Protein AF-A0A0G0MW28-F1 (afdb_monomer)

Organism: NCBI:txid1618432

Mean predicted aligned error: 8.31 Å

Structure (mmCIF, N/CA/C/O backbone):
data_AF-A0A0G0MW28-F1
#
_entry.id   AF-A0A0G0MW28-F1
#
loop_
_atom_site.group_PDB
_atom_site.id
_atom_site.type_symbol
_atom_site.label_atom_id
_atom_site.label_alt_id
_atom_site.label_comp_id
_atom_site.label_asym_id
_atom_site.label_entity_id
_atom_site.label_seq_id
_atom_site.pdbx_PDB_ins_code
_atom_site.Cartn_x
_atom_site.Cartn_y
_atom_site.Cartn_z
_atom_site.occupancy
_atom_site.B_iso_or_equiv
_atom_site.auth_seq_id
_atom_site.auth_comp_id
_atom_site.auth_asym_id
_atom_site.auth_atom_id
_atom_site.pdbx_PDB_model_num
ATOM 1 N N . MET A 1 1 ? -46.335 4.373 13.419 1.00 29.84 1 MET A N 1
ATOM 2 C CA . MET A 1 1 ? -46.208 3.100 14.155 1.00 29.84 1 MET A CA 1
ATOM 3 C C . MET A 1 1 ? -44.742 2.915 14.490 1.00 29.84 1 MET A C 1
ATOM 5 O O . MET A 1 1 ? -43.911 3.056 13.603 1.00 29.84 1 MET A O 1
ATOM 9 N N . SER A 1 2 ? -44.451 2.773 15.780 1.00 35.38 2 SER A N 1
ATOM 10 C CA . SER A 1 2 ? -43.117 2.619 16.358 1.00 35.38 2 SER A CA 1
ATOM 11 C C . SER A 1 2 ? -42.420 1.361 15.850 1.00 35.38 2 SER A C 1
ATOM 13 O O . SER A 1 2 ? -43.055 0.315 15.820 1.00 35.38 2 SER A O 1
ATOM 15 N N . ASN A 1 3 ? -41.122 1.456 15.569 1.00 28.58 3 ASN A N 1
ATOM 16 C CA . ASN A 1 3 ? -40.189 0.342 15.733 1.00 28.58 3 ASN A CA 1
ATOM 17 C C . ASN A 1 3 ? -38.937 0.878 16.431 1.00 28.58 3 ASN A C 1
ATOM 19 O O . ASN A 1 3 ? -37.952 1.278 15.817 1.00 28.58 3 ASN A O 1
ATOM 23 N N . THR A 1 4 ? -39.051 0.944 17.752 1.00 36.59 4 THR A N 1
ATOM 24 C CA . THR A 1 4 ? -37.986 1.121 18.737 1.00 36.59 4 THR A CA 1
ATOM 25 C C . THR A 1 4 ? -37.363 -0.245 19.037 1.00 36.59 4 THR A C 1
ATOM 27 O O . THR A 1 4 ? -37.382 -0.689 20.171 1.00 36.59 4 THR A O 1
ATOM 30 N N . GLU A 1 5 ? -36.857 -0.960 18.032 1.00 33.03 5 GLU A N 1
ATOM 31 C CA . GLU A 1 5 ? -36.221 -2.265 18.258 1.00 33.03 5 GLU A CA 1
ATOM 32 C C . GLU A 1 5 ? -35.193 -2.533 17.161 1.00 33.03 5 GLU A C 1
ATOM 34 O O . GLU A 1 5 ? -35.506 -2.827 16.010 1.00 33.03 5 GLU A O 1
ATOM 39 N N . GLY A 1 6 ? -33.936 -2.324 17.520 1.00 36.06 6 GLY A N 1
ATOM 40 C CA . GLY A 1 6 ? -32.800 -2.417 16.626 1.00 36.06 6 GLY A CA 1
ATOM 41 C C . GLY A 1 6 ? -31.626 -1.784 17.332 1.00 36.06 6 GLY A C 1
ATOM 42 O O . GLY A 1 6 ? -31.296 -0.629 17.080 1.00 36.06 6 GLY A O 1
ATOM 43 N N . VAL A 1 7 ? -31.075 -2.523 18.293 1.00 45.41 7 VAL A N 1
ATOM 44 C CA . VAL A 1 7 ? -29.785 -2.246 18.921 1.00 45.41 7 VAL A CA 1
ATOM 45 C C . VAL A 1 7 ? -28.847 -1.656 17.865 1.00 45.41 7 VAL A C 1
ATOM 47 O O . VAL A 1 7 ? -28.493 -2.334 16.900 1.00 45.41 7 VAL A O 1
ATOM 50 N N . LEU A 1 8 ? -28.486 -0.376 18.008 1.00 56.62 8 LEU A N 1
ATOM 51 C CA . LEU A 1 8 ? -27.392 0.206 17.238 1.00 56.62 8 LEU A CA 1
ATOM 52 C C . LEU A 1 8 ? -26.160 -0.577 17.680 1.00 56.62 8 LEU A C 1
ATOM 54 O O . LEU A 1 8 ? -25.673 -0.375 18.786 1.00 56.62 8 LEU A O 1
ATOM 58 N N . GLY A 1 9 ? -25.743 -1.548 16.877 1.00 59.91 9 GLY A N 1
ATOM 59 C CA . GLY A 1 9 ? -24.537 -2.327 17.095 1.00 59.91 9 GLY A CA 1
ATOM 60 C C . GLY A 1 9 ? -23.434 -1.795 16.196 1.00 59.91 9 GLY A C 1
ATOM 61 O O . GLY A 1 9 ? -23.671 -1.570 15.014 1.00 59.91 9 GLY A O 1
ATOM 62 N N . ILE A 1 10 ? -22.229 -1.611 16.732 1.00 69.12 10 ILE A N 1
ATOM 63 C CA . ILE A 1 10 ? -21.027 -1.398 15.915 1.00 69.12 10 ILE A CA 1
ATOM 64 C C . ILE A 1 10 ? -20.225 -2.694 15.952 1.00 69.12 10 ILE A C 1
ATOM 66 O O . ILE A 1 10 ? -19.659 -3.027 16.990 1.00 69.12 10 ILE A O 1
ATOM 70 N N . LEU A 1 11 ? -20.232 -3.441 14.841 1.00 68.50 11 LEU A N 1
ATOM 71 C CA . LEU A 1 11 ? -19.510 -4.715 14.669 1.00 68.50 11 LEU A CA 1
ATOM 72 C C . LEU A 1 11 ? -19.593 -5.656 15.892 1.00 68.50 11 LEU A C 1
ATOM 74 O O . LEU A 1 11 ? -18.590 -6.204 16.340 1.00 68.50 11 LEU A O 1
ATOM 78 N N . GLY A 1 12 ? -20.799 -5.845 16.436 1.00 71.06 12 GLY A N 1
ATOM 79 C CA . GLY A 1 12 ? -21.045 -6.742 17.573 1.00 71.06 12 GLY A CA 1
ATOM 80 C C . GLY A 1 12 ? -20.933 -6.098 18.960 1.00 71.06 12 GLY A C 1
ATOM 81 O O . GLY A 1 12 ? -21.188 -6.774 19.952 1.00 71.06 12 GLY A O 1
ATOM 82 N N . VAL A 1 13 ? -20.614 -4.803 19.059 1.00 80.12 13 VAL A N 1
ATOM 83 C CA . VAL A 1 13 ? -20.737 -4.042 20.313 1.00 80.12 13 VAL A CA 1
ATOM 84 C C . VAL A 1 13 ? -22.119 -3.405 20.394 1.00 80.12 13 VAL A C 1
ATOM 86 O O . VAL A 1 13 ? -22.423 -2.487 19.630 1.00 80.12 13 VAL A O 1
ATOM 89 N N . ASP A 1 14 ? -22.934 -3.872 21.340 1.00 82.75 14 ASP A N 1
ATOM 90 C CA . ASP A 1 14 ? -24.208 -3.247 21.700 1.00 82.75 14 ASP A CA 1
ATOM 91 C C . ASP A 1 14 ? -23.953 -1.876 22.341 1.00 82.75 14 ASP A C 1
ATOM 93 O O . ASP A 1 14 ? -23.345 -1.761 23.412 1.00 82.75 14 ASP A O 1
ATOM 97 N N . ILE A 1 15 ? -24.395 -0.817 21.660 1.00 81.62 15 ILE A N 1
ATOM 98 C CA . ILE A 1 15 ? -24.214 0.555 22.128 1.00 81.62 15 ILE A CA 1
ATOM 99 C C . ILE A 1 15 ? -25.283 0.910 23.178 1.00 81.62 15 ILE A C 1
ATOM 101 O O . ILE A 1 15 ? -25.081 1.861 23.933 1.00 81.62 15 ILE A O 1
ATOM 105 N N . GLY A 1 16 ? -26.381 0.157 23.281 1.00 78.44 16 GLY A N 1
ATOM 106 C CA . GLY A 1 16 ? -27.469 0.348 24.239 1.00 78.44 16 GLY A CA 1
ATOM 107 C C . GLY A 1 16 ? -28.295 1.621 24.023 1.00 78.44 16 GLY A C 1
ATOM 108 O O . GLY A 1 16 ? -28.010 2.460 23.166 1.00 78.44 16 GLY A O 1
ATOM 109 N N . GLU A 1 17 ? -29.329 1.801 24.845 1.00 78.94 17 GLU A N 1
ATOM 110 C CA . GLU A 1 17 ? -30.246 2.942 24.749 1.00 78.94 17 GLU A CA 1
ATOM 111 C C . GLU A 1 17 ? -29.678 4.245 25.334 1.00 78.94 17 GLU A C 1
ATOM 113 O O . GLU A 1 17 ? -28.664 4.278 26.048 1.00 78.94 17 GLU A O 1
ATOM 118 N N . LYS A 1 18 ? -30.370 5.360 25.061 1.00 66.31 18 LYS A N 1
ATOM 119 C CA . LYS A 1 18 ? -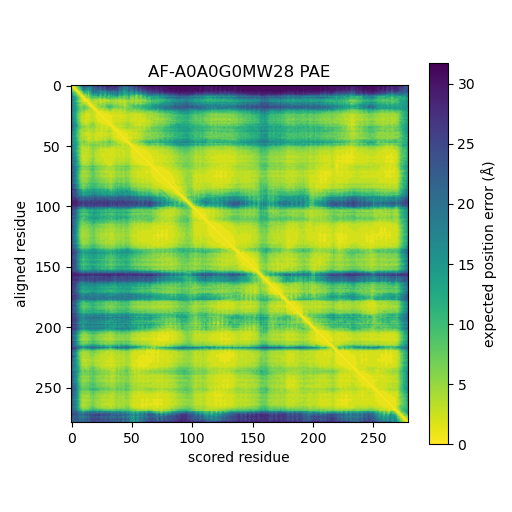30.123 6.657 25.705 1.00 66.31 18 LYS A CA 1
ATOM 120 C C . LYS A 1 18 ? -30.143 6.448 27.232 1.00 66.31 18 LYS A C 1
ATOM 122 O O . LYS A 1 18 ? -31.057 5.825 27.744 1.00 66.31 18 LYS A O 1
ATOM 127 N N . TYR A 1 19 ? -29.120 6.945 27.937 1.00 69.88 19 TYR A N 1
ATOM 128 C CA . TYR A 1 19 ? -28.884 6.793 29.394 1.00 69.88 19 TYR A CA 1
ATOM 129 C C . TYR A 1 19 ? -28.249 5.483 29.903 1.00 69.88 19 TYR A C 1
ATOM 131 O O . TYR A 1 19 ? -27.840 5.452 31.060 1.00 69.88 19 TYR A O 1
ATOM 139 N N . SER A 1 20 ? -28.051 4.452 29.072 1.00 79.81 20 SER A N 1
ATOM 140 C CA . SER A 1 20 ? -27.257 3.275 29.481 1.00 79.81 20 SER A CA 1
ATOM 141 C C . SER A 1 20 ? -25.781 3.637 29.761 1.00 79.81 20 SER A C 1
ATOM 143 O O . SER A 1 20 ? -25.284 4.656 29.264 1.00 79.81 20 SER A O 1
ATOM 145 N N . SER A 1 21 ? -25.057 2.833 30.554 1.00 81.62 21 SER A N 1
ATOM 146 C CA . SER A 1 21 ? -23.643 3.111 30.886 1.00 81.62 21 SER A CA 1
ATOM 147 C C . SER A 1 21 ? -22.807 3.290 29.615 1.00 81.62 21 SER A C 1
ATOM 149 O O . SER A 1 21 ? -22.918 2.523 28.655 1.00 81.62 21 SER A O 1
ATOM 151 N N . ARG A 1 22 ? -21.995 4.351 29.584 1.00 87.06 22 ARG A N 1
ATOM 152 C CA . ARG A 1 22 ? -21.093 4.648 28.458 1.00 87.06 22 ARG A CA 1
ATOM 153 C C . ARG A 1 22 ? -19.756 3.950 28.653 1.00 87.06 22 ARG A C 1
ATOM 155 O O . ARG A 1 22 ? -19.134 3.542 27.680 1.00 87.06 22 ARG A O 1
ATOM 162 N N . GLU A 1 23 ? -19.355 3.787 29.907 1.00 86.88 23 GLU A N 1
ATOM 163 C CA . GLU A 1 23 ? -18.110 3.165 30.346 1.00 86.88 23 GLU A CA 1
ATOM 164 C C . GLU A 1 23 ? -18.011 1.735 29.817 1.00 86.88 23 GLU A C 1
ATOM 166 O O . GLU A 1 23 ? -16.975 1.357 29.281 1.00 86.88 23 GLU A O 1
ATOM 171 N N . ARG A 1 24 ? -19.114 0.973 29.862 1.00 87.06 24 ARG A N 1
ATOM 172 C CA . ARG A 1 24 ? -19.167 -0.388 29.309 1.00 87.06 24 ARG A CA 1
ATOM 173 C C . ARG A 1 24 ? -18.888 -0.425 27.804 1.00 87.06 24 ARG A C 1
ATOM 175 O O . ARG A 1 24 ? -18.143 -1.284 27.349 1.00 87.06 24 ARG A O 1
ATOM 182 N N . VAL A 1 25 ? -19.467 0.501 27.039 1.00 86.94 25 VAL A N 1
ATOM 183 C CA . VAL A 1 25 ? -19.278 0.572 25.579 1.00 86.94 25 VAL A CA 1
ATOM 184 C C . VAL A 1 25 ? -17.847 0.984 25.241 1.00 86.94 25 VAL A C 1
ATOM 186 O O . VAL A 1 25 ? -17.220 0.381 24.374 1.00 86.94 25 VAL A O 1
ATOM 189 N N . VAL A 1 26 ? -17.312 1.983 25.951 1.00 89.38 26 VAL A N 1
ATOM 190 C CA . VAL A 1 26 ? -15.918 2.422 25.790 1.00 89.38 26 VAL A CA 1
ATOM 191 C C . VAL A 1 26 ? -14.960 1.274 26.108 1.00 89.38 26 VAL A C 1
ATOM 193 O O . VAL A 1 26 ? -14.063 1.010 25.316 1.00 89.38 26 VAL A O 1
ATOM 196 N N . ALA A 1 27 ? -15.179 0.550 27.208 1.00 88.81 27 ALA A N 1
ATOM 197 C CA . ALA A 1 27 ? -14.361 -0.599 27.584 1.00 88.81 27 ALA A CA 1
ATOM 198 C C . ALA A 1 27 ? -14.441 -1.738 26.554 1.00 88.81 27 ALA A C 1
ATOM 200 O O . ALA A 1 27 ? -13.414 -2.318 26.213 1.00 88.81 27 ALA A O 1
ATOM 201 N N . ALA A 1 28 ? -15.631 -2.030 26.016 1.00 8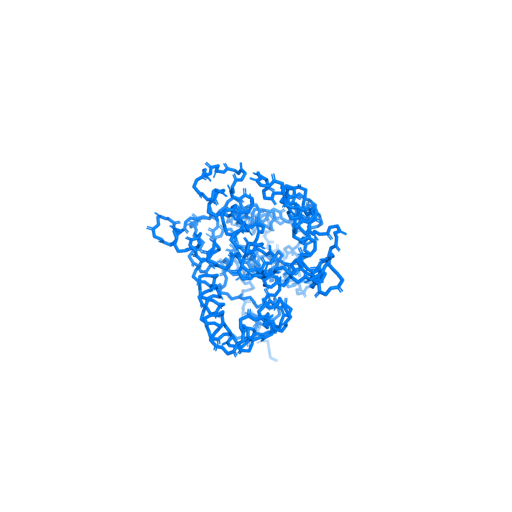7.88 28 ALA A N 1
ATOM 202 C CA . ALA A 1 28 ? -15.811 -3.065 24.999 1.00 87.88 28 ALA A CA 1
ATOM 203 C C . ALA A 1 28 ? -15.079 -2.734 23.687 1.00 87.88 28 ALA A C 1
ATOM 205 O O . ALA A 1 28 ? -14.419 -3.599 23.119 1.00 87.88 28 ALA A O 1
ATOM 206 N N . LEU A 1 29 ? -15.153 -1.483 23.221 1.00 88.38 29 LEU A N 1
ATOM 207 C CA . LEU A 1 29 ? -14.429 -1.046 22.022 1.00 88.38 29 LEU A CA 1
ATOM 208 C C . LEU A 1 29 ? -12.916 -0.992 22.258 1.00 88.38 29 LEU A C 1
ATOM 210 O O . LEU A 1 29 ? -12.149 -1.412 21.393 1.00 88.38 29 LEU A O 1
ATOM 214 N N . GLN A 1 30 ? -12.488 -0.555 23.446 1.00 90.62 30 GLN A N 1
ATOM 215 C CA . GLN A 1 30 ? -11.079 -0.550 23.836 1.00 90.62 30 GLN A CA 1
ATOM 216 C C . GLN A 1 30 ? -10.504 -1.972 23.876 1.00 90.62 30 GLN A C 1
ATOM 218 O O . GLN A 1 30 ? -9.370 -2.175 23.452 1.00 90.62 30 GLN A O 1
ATOM 223 N N . ALA A 1 31 ? -11.285 -2.957 24.332 1.00 89.12 31 ALA A N 1
ATOM 224 C CA . ALA A 1 31 ? -10.899 -4.368 24.315 1.00 89.12 31 ALA A CA 1
ATOM 225 C C . ALA A 1 31 ? -10.735 -4.929 22.890 1.00 89.12 31 ALA A C 1
ATOM 227 O O . ALA A 1 31 ? -9.985 -5.877 22.702 1.00 89.12 31 ALA A O 1
ATOM 228 N N . GLN A 1 32 ? -11.381 -4.319 21.890 1.00 87.31 32 GLN A N 1
ATOM 229 C CA . GLN A 1 32 ? -11.178 -4.610 20.462 1.00 87.31 32 GLN A CA 1
ATOM 230 C C . GLN A 1 32 ? -10.119 -3.693 19.812 1.00 87.31 32 GLN A C 1
ATOM 232 O O . GLN A 1 32 ? -10.046 -3.586 18.589 1.00 87.31 32 GLN A O 1
ATOM 237 N N . GLY A 1 33 ? -9.326 -2.976 20.615 1.00 85.81 33 GLY A N 1
ATOM 238 C CA . GLY A 1 33 ? -8.220 -2.135 20.151 1.00 85.81 33 GLY A CA 1
ATOM 239 C C . GLY A 1 33 ? -8.588 -0.697 19.771 1.00 85.81 33 GLY A C 1
ATOM 240 O O . GLY A 1 33 ? -7.704 0.063 19.384 1.00 85.81 33 GLY A O 1
ATOM 241 N N . VAL A 1 34 ? -9.854 -0.272 19.895 1.00 88.25 34 VAL A N 1
ATOM 242 C CA . VAL A 1 34 ? -10.298 1.071 19.475 1.00 88.25 34 VAL A CA 1
ATOM 243 C C . VAL A 1 34 ? -10.758 1.923 20.656 1.00 88.25 34 VAL A C 1
ATOM 245 O O . VAL A 1 34 ? -11.811 1.697 21.248 1.00 88.25 34 VAL A O 1
ATOM 248 N N . GLY A 1 35 ? -10.012 2.996 20.929 1.00 86.06 35 GLY A N 1
ATOM 249 C CA . GLY A 1 35 ? -10.393 4.009 21.912 1.00 86.06 35 GLY A CA 1
ATOM 250 C C . GLY A 1 35 ? -11.350 5.059 21.344 1.00 86.06 35 GLY A C 1
ATOM 251 O O . GLY A 1 35 ? -11.106 5.644 20.283 1.00 86.06 35 GLY A O 1
ATOM 252 N N . ILE A 1 36 ? -12.434 5.348 22.070 1.00 86.56 36 ILE A N 1
ATOM 253 C CA . ILE A 1 36 ? -13.361 6.439 21.743 1.00 86.56 36 ILE A CA 1
ATOM 254 C C . ILE A 1 36 ? -13.688 7.296 22.963 1.00 86.56 36 ILE A C 1
ATOM 256 O O . ILE A 1 36 ? -13.744 6.823 24.096 1.00 86.56 36 ILE A O 1
ATOM 260 N N . HIS A 1 37 ? -13.968 8.576 22.721 1.00 85.69 37 HIS A N 1
ATOM 261 C CA . HIS A 1 37 ? -14.406 9.478 23.778 1.00 85.69 37 HIS A CA 1
ATOM 262 C C . HIS A 1 37 ? -15.850 9.149 24.221 1.00 85.69 37 HIS A C 1
ATOM 264 O O . HIS A 1 37 ? -16.707 8.925 23.357 1.00 85.69 37 HIS A O 1
ATOM 270 N N . PRO A 1 38 ? -16.191 9.203 25.525 1.00 83.88 38 PRO A N 1
ATOM 271 C CA . PRO A 1 38 ? -17.541 8.887 26.011 1.00 83.88 38 PRO A CA 1
ATOM 272 C C . PRO A 1 38 ? -18.668 9.718 25.372 1.00 83.88 38 PRO A C 1
ATOM 274 O O . PRO A 1 38 ? -19.794 9.247 25.216 1.00 83.88 38 PRO A O 1
ATOM 277 N N . THR A 1 39 ? -18.389 10.960 24.960 1.00 86.75 39 THR A N 1
ATOM 278 C CA . THR A 1 39 ? -19.378 11.805 24.257 1.00 86.75 39 THR A CA 1
ATOM 279 C C . THR A 1 39 ? -19.721 11.287 22.859 1.00 86.75 39 THR A C 1
ATOM 281 O O . THR A 1 39 ? -20.824 11.550 22.379 1.00 86.75 39 THR A O 1
ATOM 284 N N . THR A 1 40 ? -18.834 10.519 22.221 1.00 86.00 40 THR A N 1
ATOM 285 C CA . THR A 1 40 ? -19.099 9.860 20.935 1.00 86.00 40 THR A CA 1
ATOM 286 C C . THR A 1 40 ? -20.191 8.806 21.084 1.00 86.00 40 THR A C 1
ATOM 288 O O . THR A 1 40 ? -21.101 8.774 20.262 1.00 86.00 40 THR A O 1
ATOM 291 N N . VAL A 1 41 ? -20.183 8.031 22.178 1.00 85.75 41 VAL A N 1
ATOM 292 C CA . VAL A 1 41 ? -21.243 7.054 22.500 1.00 85.75 41 VAL A CA 1
ATOM 293 C C . VAL A 1 41 ? -22.605 7.741 22.591 1.00 85.75 41 VAL A C 1
ATOM 295 O O . VAL A 1 41 ? -23.575 7.293 21.984 1.00 85.75 41 VAL A O 1
ATOM 298 N N . SER A 1 42 ? -22.678 8.885 23.278 1.00 84.69 42 SER A N 1
ATOM 299 C CA . SER A 1 42 ? -23.915 9.673 23.356 1.00 84.69 42 SER A CA 1
ATOM 300 C C . SER A 1 42 ? -24.411 10.113 21.980 1.00 84.69 42 SER A C 1
ATOM 302 O O . SER A 1 42 ? -25.600 10.001 21.704 1.00 84.69 42 SER A O 1
ATOM 304 N N . ARG A 1 43 ? -23.509 10.597 21.114 1.00 84.00 43 ARG A N 1
ATOM 305 C CA . ARG A 1 43 ? -23.864 11.057 19.763 1.00 84.00 43 ARG A CA 1
ATOM 306 C C . ARG A 1 43 ? -24.323 9.915 18.860 1.00 84.00 43 ARG A C 1
ATOM 308 O O . ARG A 1 43 ? -25.218 10.139 18.053 1.00 84.00 43 ARG A O 1
ATOM 315 N N . LEU A 1 44 ? -23.746 8.720 18.997 1.00 83.38 44 LEU A N 1
ATOM 316 C CA . LEU A 1 44 ? -24.180 7.530 18.256 1.00 83.38 44 LEU A CA 1
ATOM 317 C C . LEU A 1 44 ? -25.620 7.161 18.616 1.00 83.38 44 LEU A C 1
ATOM 319 O O . LEU A 1 44 ? -26.461 7.030 17.735 1.00 83.38 44 LEU A O 1
ATOM 323 N N . ARG A 1 45 ? -25.930 7.094 19.917 1.00 84.50 45 ARG A N 1
ATOM 324 C CA . ARG A 1 45 ? -27.272 6.745 20.414 1.00 84.50 45 ARG A CA 1
ATOM 325 C C . ARG A 1 45 ? -28.357 7.724 19.980 1.00 84.50 45 ARG A C 1
ATOM 327 O O . ARG A 1 45 ? -29.503 7.332 19.807 1.00 84.50 45 ARG A O 1
ATOM 334 N N . THR A 1 46 ? -28.021 9.005 19.831 1.00 82.19 46 THR A N 1
ATOM 335 C CA . THR A 1 46 ? -28.976 10.030 19.385 1.00 82.19 46 THR A CA 1
ATOM 336 C C . THR A 1 46 ? -29.002 10.208 17.866 1.00 82.19 46 THR A C 1
ATOM 338 O O . THR A 1 46 ? -29.634 11.149 17.396 1.00 82.19 46 THR A O 1
ATOM 341 N N . GLY A 1 47 ? -28.264 9.395 17.099 1.00 76.00 47 GLY A N 1
ATOM 342 C CA . GLY A 1 47 ? -28.124 9.555 15.647 1.00 76.00 47 GLY A CA 1
ATOM 343 C C . GLY A 1 47 ? -27.383 10.829 15.216 1.00 76.00 47 GLY A C 1
ATOM 344 O O . GLY A 1 47 ? -27.396 11.186 14.044 1.00 76.00 47 GLY A O 1
ATOM 345 N N . GLY A 1 48 ? -26.726 11.528 16.147 1.00 77.50 48 GLY A N 1
ATOM 346 C CA . GLY A 1 48 ? -25.970 12.754 15.871 1.00 77.50 48 GLY A CA 1
ATOM 347 C C . GLY A 1 48 ? -24.619 12.503 15.194 1.00 77.50 48 GLY A C 1
ATOM 348 O O . GLY A 1 48 ? -23.998 13.440 14.699 1.00 77.50 48 GLY A O 1
ATOM 349 N N . THR A 1 49 ? -24.145 11.254 15.175 1.00 76.94 49 THR A N 1
ATOM 350 C CA . THR A 1 49 ? -23.004 10.810 14.363 1.00 76.94 49 THR A CA 1
ATOM 351 C C . THR A 1 49 ? -23.214 9.375 13.892 1.00 76.94 49 THR A C 1
ATOM 353 O O . THR A 1 49 ? -23.877 8.593 14.567 1.00 76.94 49 THR A O 1
ATOM 356 N N . ASN A 1 50 ? -22.609 9.021 12.758 1.00 78.44 50 ASN A N 1
ATOM 357 C CA . ASN A 1 50 ? -22.571 7.648 12.255 1.00 78.44 50 ASN A CA 1
ATOM 358 C C . ASN A 1 50 ? -21.353 6.881 12.834 1.00 78.44 50 ASN A C 1
ATOM 360 O O . ASN A 1 50 ? -20.293 7.478 13.042 1.00 78.44 50 ASN A O 1
ATOM 364 N N . GLY A 1 51 ? -21.503 5.574 13.080 1.00 79.62 51 GLY A N 1
ATOM 365 C CA . GLY A 1 51 ? -20.487 4.647 13.595 1.00 79.62 51 GLY A CA 1
ATOM 366 C C . GLY A 1 51 ? -19.436 4.186 12.582 1.00 79.62 51 GLY A C 1
ATOM 367 O O . GLY A 1 51 ? -18.432 3.615 12.989 1.00 79.62 51 GLY A O 1
ATOM 368 N N . VAL A 1 52 ? -19.585 4.511 11.296 1.00 82.25 52 VAL A N 1
ATOM 369 C CA . VAL A 1 52 ? -18.689 4.079 10.198 1.00 82.25 52 VAL A CA 1
ATOM 370 C C . VAL A 1 52 ? -17.200 4.283 10.474 1.00 82.25 52 VAL A C 1
ATOM 372 O O . VAL A 1 52 ? -16.375 3.467 10.080 1.00 82.25 52 VAL A O 1
ATOM 375 N N . ILE A 1 53 ? -16.814 5.393 11.113 1.00 82.88 53 ILE A N 1
ATOM 376 C CA . ILE A 1 53 ? -15.398 5.633 11.435 1.00 82.88 53 ILE A CA 1
ATOM 377 C C . ILE A 1 53 ? -14.883 4.614 12.452 1.00 82.88 53 ILE A C 1
ATOM 379 O O . ILE A 1 53 ? -13.740 4.185 12.351 1.00 82.88 53 ILE A O 1
ATOM 383 N N . ILE A 1 54 ? -15.718 4.238 13.413 1.00 86.12 54 ILE A N 1
ATOM 384 C CA . ILE A 1 54 ? -15.381 3.266 14.451 1.00 86.12 54 ILE A CA 1
ATOM 385 C C . ILE A 1 54 ? -15.346 1.866 13.837 1.00 86.12 54 ILE A C 1
ATOM 387 O O . ILE A 1 54 ? -14.401 1.134 14.093 1.00 86.12 54 ILE A O 1
ATOM 391 N N . GLU A 1 55 ? -16.297 1.530 12.962 1.00 87.00 55 GLU A N 1
ATOM 392 C CA . GLU A 1 55 ? -16.299 0.263 12.215 1.00 87.00 55 GLU A CA 1
ATOM 393 C C . GLU A 1 55 ? -15.031 0.089 11.372 1.00 87.00 55 GLU A C 1
ATOM 395 O O . GLU A 1 55 ? -14.376 -0.946 11.429 1.00 87.00 55 GLU A O 1
ATOM 400 N N . ASP A 1 56 ? -14.645 1.128 10.630 1.00 87.06 56 ASP A N 1
ATOM 401 C CA . ASP A 1 56 ? -13.435 1.132 9.801 1.00 87.06 56 ASP A CA 1
ATOM 402 C C . ASP A 1 56 ? -12.169 0.932 10.655 1.00 87.06 56 ASP A C 1
ATOM 404 O O . ASP A 1 56 ? -11.274 0.183 10.268 1.00 87.06 56 ASP A O 1
ATOM 408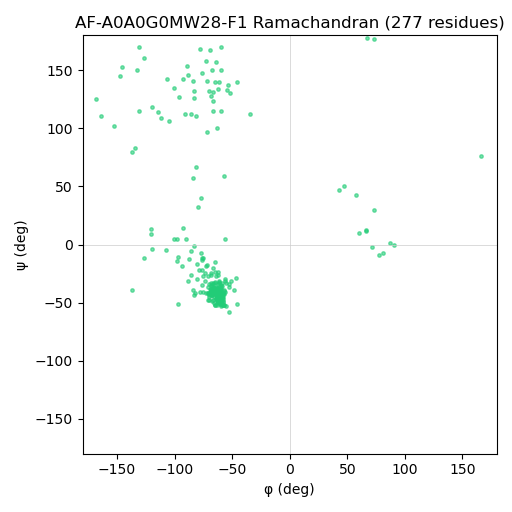 N N . ARG A 1 57 ? -12.112 1.539 11.850 1.00 90.44 57 ARG A N 1
ATOM 409 C CA . ARG A 1 57 ? -11.018 1.324 12.811 1.00 90.44 57 ARG A CA 1
ATOM 410 C C . ARG A 1 57 ? -11.004 -0.090 13.376 1.00 90.44 57 ARG A C 1
ATOM 412 O O . ARG A 1 57 ? -9.939 -0.685 13.445 1.00 90.44 57 ARG A O 1
ATOM 419 N N . LEU A 1 58 ? -12.157 -0.637 13.740 1.00 90.88 58 LEU A N 1
ATOM 420 C CA . LEU A 1 58 ? -12.260 -2.007 14.243 1.00 90.88 58 LEU A CA 1
ATOM 421 C C . LEU A 1 58 ? -11.853 -3.029 13.178 1.00 90.88 58 LEU A C 1
ATOM 423 O O . LEU A 1 58 ? -11.138 -3.975 13.483 1.00 90.88 58 LEU A O 1
ATOM 427 N N . ASN A 1 59 ? -12.237 -2.822 11.917 1.00 91.25 59 ASN A N 1
ATOM 428 C CA . ASN A 1 59 ? -11.776 -3.679 10.826 1.00 91.25 59 ASN A CA 1
ATOM 429 C C . ASN A 1 59 ? -10.252 -3.581 10.627 1.00 91.25 59 ASN A C 1
ATOM 431 O O . ASN A 1 59 ? -9.612 -4.594 10.373 1.00 91.25 59 ASN A O 1
ATOM 435 N N . CYS A 1 60 ? -9.652 -2.395 10.792 1.00 93.75 60 CYS A N 1
ATOM 436 C CA . CYS A 1 60 ? -8.190 -2.259 10.790 1.00 93.75 60 CYS A CA 1
ATOM 437 C C . CYS A 1 60 ? -7.537 -2.991 11.974 1.00 93.75 60 CYS A C 1
ATOM 439 O O . CYS A 1 60 ? -6.511 -3.637 11.788 1.00 93.75 60 CYS A O 1
ATOM 441 N N . ALA A 1 61 ? -8.131 -2.913 13.171 1.00 94.06 61 ALA A N 1
ATOM 442 C CA . ALA A 1 61 ? -7.642 -3.613 14.358 1.00 94.06 61 ALA A CA 1
ATOM 443 C C . ALA A 1 61 ? -7.668 -5.139 14.175 1.00 94.06 61 ALA A C 1
ATOM 445 O O . ALA A 1 61 ? -6.699 -5.804 14.520 1.00 94.06 61 ALA A O 1
ATOM 446 N N . LYS A 1 62 ? -8.716 -5.681 13.540 1.00 93.19 62 LYS A N 1
ATOM 447 C CA . LYS A 1 62 ? -8.787 -7.106 13.176 1.00 93.19 62 LYS A CA 1
ATOM 448 C C . LYS A 1 62 ? -7.667 -7.524 12.228 1.00 93.19 62 LYS A C 1
ATOM 450 O O . LYS A 1 62 ? -7.021 -8.531 12.464 1.00 93.19 62 LYS A O 1
ATOM 455 N N . VAL A 1 63 ? -7.389 -6.730 11.191 1.00 94.88 63 VAL A N 1
ATOM 456 C CA . VAL A 1 63 ? -6.281 -7.025 10.263 1.00 94.88 63 VAL A CA 1
ATOM 457 C C . VAL A 1 63 ? -4.924 -6.996 10.979 1.00 94.88 63 VAL A C 1
ATOM 459 O O . VAL A 1 63 ? -4.065 -7.818 10.671 1.00 94.88 63 VAL A O 1
ATOM 462 N N . LEU A 1 64 ? -4.728 -6.083 11.940 1.00 96.19 64 LEU A N 1
ATOM 463 C CA . LEU A 1 64 ? -3.525 -6.053 12.784 1.00 96.19 64 LEU A CA 1
ATOM 464 C C . LEU A 1 64 ? -3.396 -7.301 13.664 1.00 96.19 64 LEU A C 1
ATOM 466 O O . LEU A 1 64 ? -2.289 -7.809 13.819 1.00 96.19 64 LEU A O 1
ATOM 470 N N . GLU A 1 65 ? -4.506 -7.776 14.231 1.00 94.88 65 GLU A N 1
ATOM 471 C CA . GLU A 1 65 ? -4.557 -8.990 15.053 1.00 94.88 65 GLU A CA 1
ATOM 472 C C . GLU A 1 65 ? -4.280 -10.253 14.226 1.00 94.88 65 GLU A C 1
ATOM 474 O O . GLU A 1 65 ? -3.510 -11.112 14.648 1.00 94.88 65 GLU A O 1
ATOM 479 N N . GLU A 1 66 ? -4.864 -10.345 13.031 1.00 94.50 66 GLU A N 1
ATOM 480 C CA . GLU A 1 66 ? -4.666 -11.460 12.096 1.00 94.50 66 GLU A CA 1
ATOM 481 C C . GLU A 1 66 ? -3.286 -11.445 11.422 1.00 94.50 66 GLU A C 1
ATOM 483 O O . GLU A 1 66 ? -2.870 -12.458 10.861 1.00 94.50 66 GLU A O 1
ATOM 488 N N . ASP A 1 67 ? -2.599 -10.299 11.443 1.00 94.69 67 ASP A N 1
ATOM 489 C CA . ASP A 1 67 ? -1.331 -10.050 10.755 1.00 94.69 67 ASP A CA 1
ATOM 490 C C . ASP A 1 67 ? -1.343 -10.523 9.292 1.00 94.69 67 ASP A C 1
ATOM 492 O O . ASP A 1 67 ? -0.463 -11.262 8.843 1.00 94.69 67 ASP A O 1
ATOM 496 N N . SER A 1 68 ? -2.377 -10.122 8.543 1.00 93.56 68 SER A N 1
ATOM 497 C CA . SER A 1 68 ? -2.576 -10.564 7.161 1.00 93.56 68 SER A CA 1
ATOM 498 C C . SER A 1 68 ? -2.584 -9.418 6.151 1.00 93.56 68 SER A C 1
ATOM 500 O O . SER A 1 68 ? -3.481 -8.577 6.122 1.00 93.56 68 SER A O 1
ATOM 502 N N . ALA A 1 69 ? -1.623 -9.448 5.228 1.00 95.31 69 ALA A N 1
ATOM 503 C CA . ALA A 1 69 ? -1.565 -8.611 4.031 1.00 95.31 69 ALA A CA 1
ATOM 504 C C . ALA A 1 69 ? -2.082 -9.321 2.767 1.00 95.31 69 ALA A C 1
ATOM 506 O O . ALA A 1 69 ? -2.008 -8.747 1.674 1.00 95.31 69 ALA A O 1
ATOM 507 N N . ARG A 1 70 ? -2.618 -10.549 2.881 1.00 94.19 70 ARG A N 1
ATOM 508 C CA . ARG A 1 70 ? -3.035 -11.411 1.754 1.00 94.19 70 ARG A CA 1
ATOM 509 C C . ARG A 1 70 ? -3.836 -10.657 0.696 1.00 94.19 70 ARG A C 1
ATOM 511 O O . ARG A 1 70 ? -3.521 -10.719 -0.492 1.00 94.19 70 ARG A O 1
ATOM 518 N N . ALA A 1 71 ? -4.876 -9.933 1.104 1.00 92.75 71 ALA A N 1
ATOM 519 C CA . ALA A 1 71 ? -5.768 -9.247 0.172 1.00 92.75 71 ALA A CA 1
ATOM 520 C C . ALA A 1 71 ? -5.051 -8.128 -0.610 1.00 92.75 71 ALA A C 1
ATOM 522 O O . ALA A 1 71 ? -5.213 -8.014 -1.829 1.00 92.75 71 ALA A O 1
ATOM 523 N N . LYS A 1 72 ? -4.206 -7.346 0.074 1.00 95.88 72 LYS A N 1
ATOM 524 C CA . LYS A 1 72 ? -3.382 -6.294 -0.534 1.00 95.88 72 LYS A CA 1
ATOM 525 C C . LYS A 1 72 ? -2.344 -6.887 -1.487 1.00 95.88 72 LYS A C 1
ATOM 527 O O . LYS A 1 72 ? -2.268 -6.448 -2.634 1.00 95.88 72 LYS A O 1
ATOM 532 N N . ASN A 1 73 ? -1.584 -7.886 -1.036 1.00 96.00 73 ASN A N 1
ATOM 533 C CA . ASN A 1 73 ? -0.513 -8.501 -1.821 1.00 96.00 73 ASN A CA 1
ATOM 534 C C . ASN A 1 73 ? -1.063 -9.137 -3.100 1.00 96.00 73 ASN A C 1
ATOM 536 O O . ASN A 1 73 ? -0.540 -8.873 -4.178 1.00 96.00 73 ASN A O 1
ATOM 540 N N . ASN A 1 74 ? -2.177 -9.873 -3.016 1.00 94.19 74 ASN A N 1
ATOM 541 C CA . ASN A 1 74 ? -2.831 -10.444 -4.196 1.00 94.19 74 ASN A CA 1
ATOM 542 C C . ASN A 1 74 ? -3.298 -9.365 -5.177 1.00 94.19 74 ASN A C 1
ATOM 544 O O . ASN A 1 74 ? -3.092 -9.487 -6.384 1.00 94.19 74 ASN A O 1
ATOM 548 N N . PHE A 1 75 ? -3.893 -8.277 -4.681 1.00 93.25 75 PHE A N 1
ATOM 549 C CA . PHE A 1 75 ? -4.314 -7.183 -5.552 1.00 93.25 75 PHE A CA 1
ATOM 550 C C . PHE A 1 75 ? -3.125 -6.516 -6.258 1.00 93.25 75 PHE A C 1
ATOM 552 O O . PHE A 1 75 ? -3.186 -6.264 -7.463 1.00 93.25 75 PHE A O 1
ATOM 559 N N . PHE A 1 76 ? -2.042 -6.229 -5.533 1.00 94.31 76 PHE A N 1
ATOM 560 C CA . PHE A 1 76 ? -0.843 -5.627 -6.113 1.00 94.31 76 PHE A CA 1
ATOM 561 C C . PHE A 1 76 ? -0.098 -6.576 -7.058 1.00 94.31 76 PHE A C 1
ATOM 563 O O . PHE A 1 76 ? 0.375 -6.129 -8.107 1.00 94.31 76 PHE A O 1
ATOM 570 N N . LEU A 1 77 ? -0.082 -7.879 -6.776 1.00 93.56 77 LEU A N 1
ATOM 571 C CA . LEU A 1 77 ? 0.449 -8.884 -7.693 1.00 93.56 77 LEU A CA 1
ATOM 572 C C . LEU A 1 77 ? -0.348 -8.915 -9.006 1.00 93.56 77 LEU A C 1
ATOM 574 O O . LEU A 1 77 ? 0.228 -8.826 -10.087 1.00 93.56 77 LEU A O 1
ATOM 578 N N . VAL A 1 78 ? -1.682 -8.940 -8.937 1.00 91.69 78 VAL A N 1
ATOM 579 C CA . VAL A 1 78 ? -2.535 -8.873 -10.135 1.00 91.69 78 VAL A CA 1
ATOM 580 C C . VAL A 1 78 ? -2.273 -7.585 -10.917 1.00 91.69 78 VAL A C 1
ATOM 582 O O . VAL A 1 78 ? -2.092 -7.613 -12.135 1.00 91.69 78 VAL A O 1
ATOM 585 N N . LEU A 1 79 ? -2.214 -6.446 -10.228 1.00 90.56 79 LEU A N 1
ATOM 586 C CA . LEU A 1 79 ? -1.994 -5.145 -10.853 1.00 90.56 79 LEU A CA 1
ATOM 587 C C . LEU A 1 79 ? -0.636 -5.080 -11.579 1.00 90.56 79 LEU A C 1
ATOM 589 O O . LEU A 1 79 ? -0.568 -4.576 -12.703 1.00 90.56 79 LEU A O 1
ATOM 593 N N . THR A 1 80 ? 0.428 -5.615 -10.977 1.00 91.44 80 THR A N 1
ATOM 594 C CA . THR A 1 80 ? 1.765 -5.674 -11.593 1.00 91.44 80 THR A CA 1
ATOM 595 C C . THR A 1 80 ? 1.834 -6.681 -12.745 1.00 91.44 80 THR A C 1
ATOM 597 O O . THR A 1 80 ? 2.438 -6.368 -13.773 1.00 91.44 80 THR A O 1
ATOM 600 N N . ALA A 1 81 ? 1.149 -7.826 -12.649 1.00 90.00 81 ALA A N 1
ATOM 601 C CA . ALA A 1 81 ? 1.048 -8.814 -13.725 1.00 90.00 81 ALA A CA 1
ATOM 602 C C . ALA A 1 81 ? 0.340 -8.250 -14.971 1.00 90.00 81 ALA A C 1
ATOM 604 O O . ALA A 1 81 ? 0.821 -8.422 -16.095 1.00 90.00 81 ALA A O 1
ATOM 605 N N . PHE A 1 82 ? -0.756 -7.502 -14.784 1.00 87.31 82 PHE A N 1
ATOM 606 C CA . PHE A 1 82 ? -1.409 -6.769 -15.876 1.00 87.31 82 PHE A CA 1
ATOM 607 C C . PHE A 1 82 ? -0.474 -5.752 -16.515 1.00 87.31 82 PHE A C 1
ATOM 609 O O . PHE A 1 82 ? -0.418 -5.654 -17.741 1.00 87.31 82 PHE A O 1
ATOM 616 N N . GLY A 1 83 ? 0.296 -5.037 -15.692 1.00 83.44 83 GLY A N 1
ATOM 617 C CA . GLY A 1 83 ? 1.378 -4.210 -16.194 1.00 83.44 83 GLY A CA 1
ATOM 618 C C . GLY A 1 83 ? 2.310 -5.022 -17.098 1.00 83.44 83 GLY A C 1
ATOM 619 O O . GLY A 1 83 ? 2.501 -4.688 -18.265 1.00 83.44 83 GLY A O 1
ATOM 620 N N . LEU A 1 84 ? 2.898 -6.110 -16.592 1.00 85.06 84 LEU A N 1
ATOM 621 C CA . LEU A 1 84 ? 3.911 -6.885 -17.323 1.00 85.06 84 LEU A CA 1
ATOM 622 C C . LEU A 1 84 ? 3.394 -7.387 -18.673 1.00 85.06 84 LEU A C 1
ATOM 624 O O . LEU A 1 84 ? 4.102 -7.278 -19.676 1.00 85.06 84 LEU A O 1
ATOM 628 N N . ALA A 1 85 ? 2.141 -7.838 -18.729 1.00 83.56 85 ALA A N 1
ATOM 629 C CA . ALA A 1 85 ? 1.495 -8.232 -19.975 1.00 83.56 85 ALA A CA 1
ATOM 630 C C . ALA A 1 85 ? 1.383 -7.067 -20.977 1.00 83.56 85 ALA A C 1
ATOM 632 O O . ALA A 1 85 ? 1.718 -7.225 -22.155 1.00 83.56 85 ALA A O 1
ATOM 633 N N . GLU A 1 86 ? 0.956 -5.888 -20.520 1.00 78.81 86 GLU A N 1
ATOM 634 C CA . GLU A 1 86 ? 0.867 -4.691 -21.362 1.00 78.81 86 GLU A CA 1
ATOM 635 C C . GLU A 1 86 ? 2.250 -4.200 -21.819 1.00 78.81 86 GLU A C 1
ATOM 637 O O . GLU A 1 86 ? 2.400 -3.778 -22.969 1.00 78.81 86 GLU A O 1
ATOM 642 N N . ARG A 1 87 ? 3.292 -4.346 -20.987 1.00 74.88 87 ARG A N 1
ATOM 643 C CA . ARG A 1 87 ? 4.685 -4.094 -21.390 1.00 74.88 87 ARG A CA 1
ATOM 644 C C . ARG A 1 87 ? 5.122 -4.993 -22.535 1.00 74.88 87 ARG A C 1
ATOM 646 O O . ARG A 1 87 ? 5.605 -4.482 -23.545 1.00 74.88 87 ARG A O 1
ATOM 653 N N . THR A 1 88 ? 4.926 -6.303 -22.414 1.00 74.00 88 THR A N 1
ATOM 654 C CA . THR A 1 88 ? 5.306 -7.258 -23.465 1.00 74.00 88 THR A CA 1
ATOM 655 C C . THR A 1 88 ? 4.591 -6.949 -24.782 1.00 74.00 88 THR A C 1
ATOM 657 O O . THR A 1 88 ? 5.228 -6.896 -25.834 1.00 74.00 88 THR A O 1
ATOM 660 N N . ARG A 1 89 ? 3.284 -6.658 -24.733 1.00 72.12 89 ARG A N 1
ATOM 661 C CA . ARG A 1 89 ? 2.501 -6.261 -25.918 1.00 72.12 89 ARG A CA 1
ATOM 662 C C . ARG A 1 89 ? 2.993 -4.947 -26.527 1.00 72.12 89 ARG A C 1
ATOM 664 O O . ARG A 1 89 ? 3.075 -4.831 -27.748 1.00 72.12 89 ARG A O 1
ATOM 671 N N . GLY A 1 90 ? 3.319 -3.960 -25.693 1.00 69.25 90 GLY A N 1
ATOM 672 C CA . GLY A 1 90 ? 3.855 -2.670 -26.124 1.00 69.25 90 GLY A CA 1
ATOM 673 C C . GLY A 1 90 ? 5.197 -2.810 -26.841 1.00 69.25 90 GLY A C 1
ATOM 674 O O . GLY A 1 90 ? 5.341 -2.320 -27.959 1.00 69.25 90 GLY A O 1
ATOM 675 N N . MET A 1 91 ? 6.135 -3.559 -26.253 1.00 67.38 91 MET A N 1
ATOM 676 C CA . MET A 1 91 ? 7.461 -3.812 -26.834 1.00 67.38 91 MET A CA 1
ATOM 677 C C . MET A 1 91 ? 7.398 -4.551 -28.179 1.00 67.38 91 MET A C 1
ATOM 679 O O . MET A 1 91 ? 8.248 -4.320 -29.036 1.00 67.38 91 MET A O 1
ATOM 683 N N . GLN A 1 92 ? 6.394 -5.410 -28.390 1.00 68.31 92 GLN A N 1
ATOM 684 C CA . GLN A 1 92 ? 6.160 -6.065 -29.684 1.00 68.31 92 GLN A CA 1
ATOM 685 C C . GLN A 1 92 ? 5.663 -5.095 -30.764 1.00 68.31 92 GLN A C 1
ATOM 687 O O . GLN A 1 92 ? 5.973 -5.281 -31.937 1.00 68.31 92 GLN A O 1
ATOM 692 N N . ARG A 1 93 ? 4.876 -4.080 -30.387 1.00 68.12 93 ARG A N 1
ATOM 693 C CA . ARG A 1 93 ? 4.281 -3.125 -31.334 1.00 68.12 93 ARG A CA 1
ATOM 694 C C . ARG A 1 93 ? 5.235 -1.999 -31.703 1.00 68.12 93 ARG A C 1
ATOM 696 O O . ARG A 1 93 ? 5.291 -1.624 -32.867 1.00 68.12 93 ARG A O 1
ATOM 703 N N . ASP A 1 94 ? 5.939 -1.447 -30.720 1.00 62.53 94 ASP A N 1
ATOM 704 C CA . ASP A 1 94 ? 6.913 -0.375 -30.912 1.00 62.53 94 ASP A CA 1
ATOM 705 C C . ASP A 1 94 ? 7.808 -0.258 -29.665 1.00 62.53 94 ASP A C 1
ATOM 707 O O . ASP A 1 94 ? 7.372 0.175 -28.594 1.00 62.53 94 ASP A O 1
ATOM 711 N N . LYS A 1 95 ? 9.083 -0.633 -29.822 1.00 58.72 95 LYS A N 1
ATOM 712 C CA . LYS A 1 95 ? 10.089 -0.614 -28.749 1.00 58.72 95 LYS A CA 1
ATOM 713 C C . LYS A 1 95 ? 10.355 0.793 -28.199 1.00 58.72 95 LYS A C 1
ATOM 715 O O . LYS A 1 95 ? 10.734 0.916 -27.039 1.00 58.72 95 LYS A O 1
ATOM 720 N N . HIS A 1 96 ? 10.133 1.846 -28.989 1.00 53.09 96 HIS A N 1
ATOM 721 C CA . HIS A 1 96 ? 10.406 3.237 -28.608 1.00 53.09 96 HIS A CA 1
ATOM 722 C C . HIS A 1 96 ? 9.185 3.946 -28.004 1.00 53.09 96 HIS A C 1
ATOM 724 O O . HIS A 1 96 ? 9.332 4.953 -27.308 1.00 53.09 96 HIS A O 1
ATOM 730 N N . ARG A 1 97 ? 7.976 3.411 -28.222 1.00 51.53 97 ARG A N 1
ATOM 731 C CA . ARG A 1 97 ? 6.723 3.931 -27.645 1.00 51.53 97 ARG A CA 1
ATOM 732 C C . ARG A 1 97 ? 6.530 3.621 -26.176 1.00 51.53 97 ARG A C 1
ATOM 734 O O . ARG A 1 97 ? 5.639 4.211 -25.578 1.00 51.53 97 ARG A O 1
ATOM 741 N N . PHE A 1 98 ? 7.337 2.746 -25.578 1.00 50.81 98 PHE A N 1
ATOM 742 C CA . PHE A 1 98 ? 7.238 2.450 -24.149 1.00 50.81 98 PHE A CA 1
ATOM 743 C C . PHE A 1 98 ? 7.853 3.556 -23.277 1.00 50.81 98 PHE A C 1
ATOM 745 O O . PHE A 1 98 ? 8.514 3.305 -22.274 1.00 50.81 98 PHE A O 1
ATOM 752 N N . ASN A 1 99 ? 7.629 4.810 -23.665 1.00 53.91 99 ASN A N 1
ATOM 753 C CA . ASN A 1 99 ? 7.693 5.918 -22.738 1.00 53.91 99 ASN A CA 1
ATOM 754 C C . ASN A 1 99 ? 6.514 5.760 -21.757 1.00 53.91 99 ASN A C 1
ATOM 756 O O . ASN A 1 99 ? 5.472 5.203 -22.084 1.00 53.91 99 ASN A O 1
ATOM 760 N N . SER A 1 100 ? 6.662 6.229 -20.525 1.00 56.06 100 SER A N 1
ATOM 761 C CA . SER A 1 100 ? 5.647 6.183 -19.457 1.00 56.06 100 SER A CA 1
ATOM 762 C C . SER A 1 100 ? 4.287 6.841 -19.799 1.00 56.06 100 SER A C 1
ATOM 764 O O . SER A 1 100 ? 3.410 6.946 -18.937 1.00 56.06 100 SER A O 1
ATOM 766 N N . ALA A 1 101 ? 4.086 7.317 -21.034 1.00 55.16 101 ALA A N 1
ATOM 767 C CA . ALA A 1 101 ? 2.893 8.015 -21.486 1.00 55.16 101 ALA A CA 1
ATOM 768 C C . ALA A 1 101 ? 1.786 7.032 -21.896 1.00 55.16 101 ALA A C 1
ATOM 770 O O . ALA A 1 101 ? 1.979 6.155 -22.730 1.00 55.16 101 ALA A O 1
ATOM 771 N N . GLY A 1 102 ? 0.593 7.180 -21.314 1.00 66.56 102 GLY A N 1
ATOM 772 C CA . GLY A 1 102 ? -0.569 6.338 -21.629 1.00 66.56 102 GLY A CA 1
ATOM 773 C C . GLY A 1 102 ? -0.534 4.950 -20.985 1.00 66.56 102 GLY A C 1
ATOM 774 O O . GLY A 1 102 ? -1.524 4.222 -21.018 1.00 66.56 102 GLY A O 1
ATOM 775 N N . TYR A 1 103 ? 0.587 4.571 -20.373 1.00 73.31 103 TYR A N 1
ATOM 776 C CA . TYR A 1 103 ? 0.767 3.226 -19.856 1.00 73.31 103 TYR A CA 1
ATOM 777 C C . TYR A 1 103 ? -0.089 2.948 -18.610 1.00 73.31 103 TYR A C 1
ATOM 779 O O . TYR A 1 103 ? -0.761 1.921 -18.513 1.00 73.31 103 TYR A O 1
ATOM 787 N N . THR A 1 104 ? -0.174 3.916 -17.695 1.00 80.06 104 THR A N 1
ATOM 788 C CA . THR A 1 104 ? -1.124 3.849 -16.579 1.00 80.06 104 THR A CA 1
ATOM 789 C C . THR A 1 104 ? -2.566 3.763 -17.080 1.00 80.06 104 THR A C 1
ATOM 791 O O . THR A 1 104 ? -3.363 3.034 -16.495 1.00 80.06 104 THR A O 1
ATOM 794 N N . GLU A 1 105 ? -2.920 4.474 -18.150 1.00 82.38 105 GLU A N 1
ATOM 795 C CA . GLU A 1 105 ? -4.253 4.447 -18.753 1.00 82.38 105 GLU A CA 1
ATOM 796 C C . GLU A 1 105 ? -4.605 3.060 -19.311 1.00 82.38 105 GLU A C 1
ATOM 798 O O . GLU A 1 105 ? -5.698 2.569 -19.032 1.00 82.38 105 GLU A O 1
ATOM 803 N N . LEU A 1 106 ? -3.678 2.393 -20.007 1.00 77.00 106 LEU A N 1
ATOM 804 C CA . LEU A 1 106 ? -3.873 1.027 -20.513 1.00 77.00 106 LEU A CA 1
ATOM 805 C C . LEU A 1 106 ? -4.119 0.025 -19.378 1.00 77.00 106 LEU A C 1
ATOM 807 O O . LEU A 1 106 ? -5.108 -0.709 -19.400 1.00 77.00 106 LEU A O 1
ATOM 811 N N . VAL A 1 107 ? -3.283 0.062 -18.335 1.00 81.44 107 VAL A N 1
ATOM 812 C CA . VAL A 1 107 ? -3.454 -0.783 -17.140 1.00 81.44 107 VAL A CA 1
ATOM 813 C C . VAL A 1 107 ? -4.781 -0.478 -16.432 1.00 81.44 107 VAL A C 1
ATOM 815 O O . VAL A 1 107 ? -5.464 -1.379 -15.953 1.00 81.44 107 VAL A O 1
ATOM 818 N N . SER A 1 108 ? -5.194 0.791 -16.401 1.00 84.06 108 SER A N 1
ATOM 819 C CA . SER A 1 108 ? -6.463 1.204 -15.787 1.00 84.06 108 SER A CA 1
ATOM 820 C C . SER A 1 108 ? -7.678 0.635 -16.515 1.00 84.06 108 SER A C 1
ATOM 822 O O . SER A 1 108 ? -8.607 0.162 -15.859 1.00 84.06 108 SER A O 1
ATOM 824 N N . ILE A 1 109 ? -7.657 0.641 -17.853 1.00 82.12 109 ILE A N 1
ATO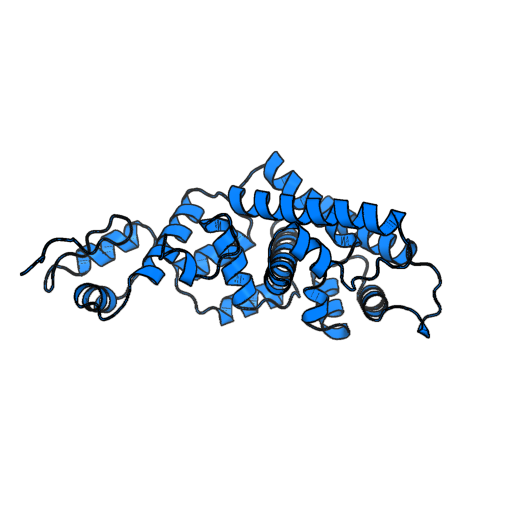M 825 C CA . ILE A 1 109 ? -8.704 0.035 -18.687 1.00 82.12 109 ILE A CA 1
ATOM 826 C C . ILE A 1 109 ? -8.774 -1.470 -18.422 1.00 82.12 109 ILE A C 1
ATOM 828 O O . ILE A 1 109 ? -9.856 -1.982 -18.143 1.00 82.12 109 ILE A O 1
ATOM 832 N N . ALA A 1 110 ? -7.628 -2.158 -18.435 1.00 76.88 110 ALA A N 1
ATOM 833 C CA . ALA A 1 110 ? -7.564 -3.601 -18.205 1.00 76.88 110 ALA A CA 1
ATOM 834 C C . ALA A 1 110 ? -8.114 -4.011 -16.826 1.00 76.88 110 ALA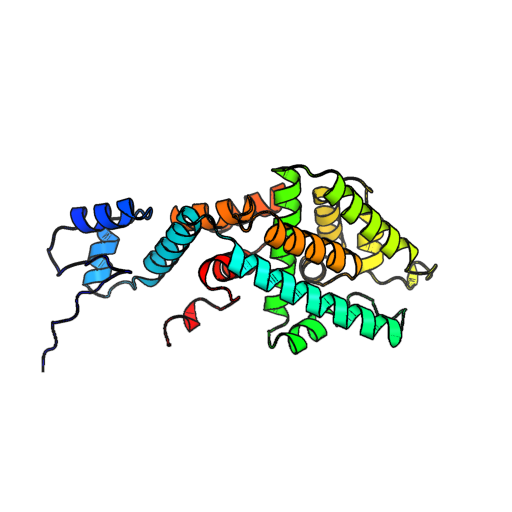 A C 1
ATOM 836 O O . ALA A 1 110 ? -8.781 -5.033 -16.701 1.00 76.88 110 ALA A O 1
ATOM 837 N N . LEU A 1 111 ? -7.887 -3.187 -15.799 1.00 78.75 111 LEU A N 1
ATOM 838 C CA . LEU A 1 111 ? -8.355 -3.435 -14.432 1.00 78.75 111 LEU A CA 1
ATOM 839 C C . LEU A 1 111 ? -9.789 -2.946 -14.163 1.00 78.75 111 LEU A C 1
ATOM 841 O O . LEU A 1 111 ? -10.300 -3.139 -13.056 1.00 78.75 111 LEU A O 1
ATOM 845 N N . GLY A 1 112 ? -10.432 -2.258 -15.114 1.00 82.69 112 GLY A N 1
ATOM 846 C CA . GLY A 1 112 ? -11.725 -1.607 -14.883 1.00 82.69 112 GLY A CA 1
ATOM 847 C C . GLY A 1 112 ? -11.661 -0.591 -13.734 1.00 82.69 112 GLY A C 1
ATOM 848 O O . GLY A 1 112 ? -12.522 -0.572 -12.845 1.00 82.69 112 GLY A O 1
ATOM 849 N N . ARG A 1 113 ? -10.590 0.210 -13.683 1.00 85.44 113 ARG A N 1
ATOM 850 C CA . ARG A 1 113 ? -10.345 1.231 -12.651 1.00 85.44 113 ARG A CA 1
ATOM 851 C C . ARG A 1 113 ? -10.066 2.585 -13.283 1.00 85.44 113 ARG A C 1
ATOM 853 O O . ARG A 1 113 ? -9.704 2.693 -14.448 1.00 85.44 113 ARG A O 1
ATOM 860 N N . THR A 1 114 ? -10.216 3.648 -12.497 1.00 88.12 114 THR A N 1
ATOM 861 C CA . THR A 1 114 ? -9.819 4.980 -12.962 1.00 88.12 114 THR A CA 1
ATOM 862 C C . THR A 1 114 ? -8.295 5.123 -12.905 1.00 88.12 114 THR A C 1
ATOM 864 O O . THR A 1 114 ? -7.671 4.615 -11.965 1.00 88.12 114 THR A O 1
ATOM 867 N N . PRO A 1 115 ? -7.680 5.894 -13.820 1.00 87.38 115 PRO A N 1
ATOM 868 C CA . PRO A 1 115 ? -6.248 6.178 -13.768 1.00 87.38 115 PRO A CA 1
ATOM 869 C C . PRO A 1 115 ? -5.791 6.731 -12.424 1.00 87.38 115 PRO A C 1
ATOM 871 O O . PRO A 1 115 ? -4.728 6.375 -11.931 1.00 87.38 115 PRO A O 1
ATOM 874 N N . GLN A 1 116 ? -6.613 7.555 -11.772 1.00 87.62 116 GLN A N 1
ATOM 875 C CA . GLN A 1 116 ? -6.265 8.121 -10.472 1.00 87.62 116 GLN A CA 1
ATOM 876 C C . GLN A 1 116 ? -6.134 7.065 -9.364 1.00 87.62 116 GLN A C 1
ATOM 878 O O . GLN A 1 116 ? -5.307 7.237 -8.468 1.00 87.62 116 GLN A O 1
ATOM 883 N N . VAL A 1 117 ? -6.928 5.991 -9.411 1.00 88.38 117 VAL A N 1
ATOM 884 C CA . VAL A 1 117 ? -6.797 4.859 -8.483 1.00 88.38 117 VAL A CA 1
ATOM 885 C C . VAL A 1 117 ? -5.487 4.127 -8.743 1.00 88.38 117 VAL A C 1
ATOM 887 O O . VAL A 1 117 ? -4.700 3.952 -7.821 1.00 88.38 117 VAL A O 1
ATOM 890 N N . VAL A 1 118 ? -5.191 3.801 -10.002 1.00 88.75 118 VAL A N 1
ATOM 891 C CA . VAL A 1 118 ? -3.947 3.101 -10.350 1.00 88.75 118 VAL A CA 1
ATOM 892 C C . VAL A 1 118 ? -2.716 3.922 -9.946 1.00 88.75 118 VAL A C 1
ATOM 894 O O . VAL A 1 118 ? -1.822 3.389 -9.300 1.00 88.75 118 VAL A O 1
ATOM 897 N N . ARG A 1 119 ? -2.699 5.241 -10.191 1.00 88.44 119 ARG A N 1
ATOM 898 C CA . ARG A 1 119 ? -1.604 6.140 -9.758 1.00 88.44 119 ARG A CA 1
ATOM 899 C C . ARG A 1 119 ? -1.374 6.163 -8.250 1.00 88.44 119 ARG A C 1
ATOM 901 O O . ARG A 1 119 ? -0.264 6.410 -7.787 1.00 88.44 119 ARG A O 1
ATOM 908 N N . ARG A 1 120 ? -2.434 6.007 -7.463 1.00 91.19 120 ARG A N 1
ATOM 909 C CA . ARG A 1 120 ? -2.340 5.953 -6.001 1.00 91.19 120 ARG A CA 1
ATOM 910 C C . ARG A 1 120 ? -1.852 4.584 -5.540 1.00 91.19 120 ARG A C 1
ATOM 912 O O . ARG A 1 120 ? -0.971 4.557 -4.695 1.00 91.19 120 ARG A O 1
ATOM 919 N N . CYS A 1 121 ? -2.325 3.496 -6.148 1.00 91.94 121 CYS A N 1
ATOM 920 C CA . CYS A 1 121 ? -1.777 2.158 -5.923 1.00 91.94 121 CYS A CA 1
ATOM 921 C C . CYS A 1 121 ? -0.282 2.086 -6.268 1.00 91.94 121 CYS A C 1
ATOM 923 O O . CYS A 1 121 ? 0.476 1.533 -5.491 1.00 91.94 121 CYS A O 1
ATOM 925 N N . ILE A 1 122 ? 0.169 2.703 -7.367 1.00 90.94 122 ILE A N 1
ATOM 926 C CA . ILE A 1 122 ? 1.601 2.771 -7.725 1.00 90.94 122 ILE A CA 1
ATOM 927 C C . ILE A 1 122 ? 2.405 3.477 -6.639 1.00 90.94 122 ILE A C 1
ATOM 929 O O . ILE A 1 122 ? 3.418 2.959 -6.185 1.00 90.94 122 ILE A O 1
ATOM 933 N N . ARG A 1 123 ? 1.934 4.641 -6.179 1.00 92.44 123 ARG A N 1
ATOM 934 C CA . ARG A 1 123 ? 2.593 5.364 -5.084 1.00 92.44 123 ARG A CA 1
ATOM 935 C C . ARG A 1 123 ? 2.622 4.549 -3.794 1.00 92.44 123 ARG A C 1
ATOM 937 O O . ARG A 1 123 ? 3.658 4.524 -3.150 1.00 92.44 123 ARG A O 1
ATOM 944 N N . ALA A 1 124 ? 1.528 3.863 -3.464 1.00 94.44 124 ALA A N 1
ATOM 945 C CA . ALA A 1 124 ? 1.456 2.955 -2.325 1.00 94.44 124 ALA A CA 1
ATOM 946 C C . ALA A 1 124 ? 2.481 1.817 -2.443 1.00 94.44 124 ALA A C 1
ATOM 948 O O . ALA A 1 124 ? 3.262 1.630 -1.524 1.00 94.44 124 ALA A O 1
ATOM 949 N N . MET A 1 125 ? 2.551 1.132 -3.590 1.00 94.50 125 MET A N 1
ATOM 950 C CA . MET A 1 125 ? 3.507 0.043 -3.819 1.00 94.50 125 MET A CA 1
ATOM 951 C C . MET A 1 125 ? 4.963 0.503 -3.746 1.00 94.50 125 MET A C 1
ATOM 953 O O . MET A 1 125 ? 5.795 -0.171 -3.151 1.00 94.50 125 MET A O 1
ATOM 957 N N . ARG A 1 126 ? 5.280 1.669 -4.323 1.00 93.06 126 ARG A N 1
ATOM 958 C CA . ARG A 1 126 ? 6.624 2.248 -4.217 1.00 93.06 126 ARG A CA 1
ATOM 959 C C . ARG A 1 126 ? 6.961 2.588 -2.768 1.00 93.06 126 ARG A C 1
ATOM 961 O O . ARG A 1 126 ? 8.058 2.279 -2.324 1.00 93.06 126 ARG A O 1
ATOM 968 N N . SER A 1 127 ? 6.031 3.203 -2.032 1.00 94.88 127 SER A N 1
ATOM 969 C CA . SER A 1 127 ? 6.237 3.502 -0.614 1.00 94.88 127 SER A CA 1
ATOM 970 C C . SER A 1 127 ? 6.432 2.223 0.190 1.00 94.88 127 SER A C 1
ATOM 972 O O . SER A 1 127 ? 7.348 2.181 0.990 1.00 94.88 127 SER A O 1
ATOM 974 N N . ASP A 1 128 ? 5.638 1.185 -0.064 1.00 95.31 128 ASP A N 1
ATOM 975 C CA . ASP A 1 128 ? 5.710 -0.117 0.608 1.00 95.31 128 ASP A CA 1
ATOM 976 C C . ASP A 1 128 ? 7.069 -0.790 0.387 1.00 95.31 128 ASP A C 1
ATOM 978 O O . ASP A 1 128 ? 7.744 -1.151 1.345 1.00 95.31 128 ASP A O 1
ATOM 982 N N . LEU A 1 129 ? 7.518 -0.856 -0.870 1.00 93.38 129 LEU A N 1
ATOM 983 C CA . LEU A 1 129 ? 8.826 -1.391 -1.245 1.00 93.38 129 LEU A CA 1
ATOM 984 C C . LEU A 1 129 ? 9.970 -0.656 -0.532 1.00 93.38 129 LEU A C 1
ATOM 986 O O . LEU A 1 129 ? 10.836 -1.286 0.072 1.00 93.38 129 LEU A O 1
ATOM 990 N N . VAL A 1 130 ? 9.981 0.678 -0.612 1.00 93.00 130 VAL A N 1
ATOM 991 C CA . VAL A 1 130 ? 11.056 1.494 -0.034 1.00 93.00 130 VAL A CA 1
ATOM 992 C C . VAL A 1 130 ? 11.045 1.396 1.483 1.00 93.00 130 VAL A C 1
ATOM 994 O O . VAL A 1 130 ? 12.086 1.150 2.083 1.00 93.00 130 VAL A O 1
ATOM 997 N N . TYR A 1 131 ? 9.877 1.555 2.103 1.00 94.19 131 TYR A N 1
ATOM 998 C CA . TYR A 1 131 ? 9.735 1.486 3.552 1.00 94.19 131 TYR A CA 1
ATOM 999 C C . TYR A 1 131 ? 10.204 0.129 4.073 1.00 94.19 131 TYR A C 1
ATOM 1001 O O . TYR A 1 131 ? 10.994 0.061 5.013 1.00 94.19 131 TYR A O 1
ATOM 1009 N N . GLU A 1 132 ? 9.793 -0.951 3.410 1.00 92.31 132 GLU A N 1
ATOM 1010 C CA . GLU A 1 132 ? 10.222 -2.286 3.792 1.00 92.31 132 GLU A CA 1
ATOM 1011 C C . GLU A 1 132 ? 11.730 -2.472 3.639 1.00 92.31 132 GLU A C 1
ATOM 1013 O O . GLU A 1 132 ? 12.364 -2.999 4.545 1.00 92.31 132 GLU A O 1
ATOM 1018 N N . SER A 1 133 ? 12.325 -1.987 2.546 1.00 89.56 133 SER A N 1
ATOM 1019 C CA . SER A 1 133 ? 13.774 -2.087 2.337 1.00 89.56 133 SER A CA 1
ATOM 1020 C C . SER A 1 133 ? 14.602 -1.346 3.394 1.00 89.56 133 SER A C 1
ATOM 1022 O O . SER A 1 133 ? 15.756 -1.697 3.620 1.00 89.56 133 SER A O 1
ATOM 1024 N N . LEU A 1 134 ? 14.023 -0.337 4.055 1.00 89.56 134 LEU A N 1
ATOM 1025 C CA . LEU A 1 134 ? 14.666 0.384 5.155 1.00 89.56 134 LEU A CA 1
ATOM 1026 C C . LEU A 1 134 ? 14.528 -0.365 6.484 1.00 89.56 134 LEU A C 1
ATOM 1028 O O . LEU A 1 134 ? 15.479 -0.418 7.261 1.00 89.56 134 LEU A O 1
ATOM 1032 N N . CYS A 1 135 ? 13.351 -0.932 6.756 1.00 89.44 135 CYS A N 1
ATOM 1033 C CA . CYS A 1 135 ? 13.071 -1.633 8.010 1.00 89.44 135 CYS A CA 1
ATOM 1034 C C . CYS A 1 135 ? 13.610 -3.068 8.038 1.00 89.44 135 CYS A C 1
ATOM 1036 O O . CYS A 1 135 ? 13.935 -3.589 9.101 1.00 89.44 135 CYS A O 1
ATOM 1038 N N . SER A 1 136 ? 13.701 -3.719 6.884 1.00 86.00 136 SER A N 1
ATOM 1039 C CA . SER A 1 136 ? 14.223 -5.074 6.709 1.00 86.00 136 SER A CA 1
ATOM 1040 C C . SER A 1 136 ? 15.123 -5.108 5.474 1.00 86.00 136 SER A C 1
ATOM 1042 O O . SER A 1 136 ? 14.679 -5.510 4.398 1.00 86.00 136 SER A O 1
ATOM 1044 N N . PRO A 1 137 ? 16.383 -4.646 5.605 1.00 82.00 137 PRO A N 1
ATOM 1045 C CA . PRO A 1 137 ? 17.290 -4.528 4.473 1.00 82.00 137 PRO A CA 1
ATOM 1046 C C . PRO A 1 137 ? 17.541 -5.872 3.787 1.00 82.00 137 PRO A C 1
ATOM 1048 O O . PRO A 1 137 ? 18.164 -6.769 4.354 1.00 82.00 137 PRO A O 1
ATOM 1051 N N . ASP A 1 138 ? 17.091 -5.976 2.538 1.00 80.75 138 ASP A N 1
ATOM 1052 C CA . ASP A 1 138 ? 17.388 -7.088 1.639 1.00 80.75 138 ASP A CA 1
ATOM 1053 C C . ASP A 1 138 ? 18.286 -6.592 0.500 1.00 80.75 138 ASP A C 1
ATOM 1055 O O . ASP A 1 138 ? 17.865 -5.851 -0.393 1.00 80.75 138 ASP A O 1
ATOM 1059 N N . ILE A 1 139 ? 19.550 -7.018 0.537 1.00 79.44 139 ILE A N 1
ATOM 1060 C CA . ILE A 1 139 ? 20.559 -6.661 -0.465 1.00 79.44 139 ILE A CA 1
ATOM 1061 C C . ILE A 1 139 ? 20.123 -7.120 -1.863 1.00 79.44 139 ILE A C 1
ATOM 1063 O O . ILE A 1 139 ? 20.367 -6.405 -2.836 1.00 79.44 139 ILE A O 1
ATOM 1067 N N . ASN A 1 140 ? 19.437 -8.261 -1.976 1.00 82.12 140 ASN A N 1
ATOM 1068 C CA . ASN A 1 140 ? 18.981 -8.767 -3.268 1.00 82.12 140 ASN A CA 1
ATOM 1069 C C . ASN A 1 140 ? 17.908 -7.855 -3.864 1.00 82.12 140 ASN A C 1
ATOM 1071 O O . ASN A 1 140 ? 17.961 -7.538 -5.050 1.00 82.12 140 ASN A O 1
ATOM 1075 N N . LEU A 1 141 ? 16.965 -7.382 -3.045 1.00 80.94 141 LEU A N 1
ATOM 1076 C CA . LEU A 1 141 ? 15.914 -6.461 -3.477 1.00 80.94 141 LEU A CA 1
ATOM 1077 C C . LEU A 1 141 ? 16.495 -5.142 -4.002 1.00 80.94 141 LEU A C 1
ATOM 1079 O O . LEU A 1 141 ? 16.075 -4.655 -5.053 1.00 80.94 141 LEU A O 1
ATOM 1083 N N . ILE A 1 142 ? 17.493 -4.597 -3.300 1.00 80.88 142 ILE A N 1
ATOM 1084 C CA . ILE A 1 142 ? 18.203 -3.382 -3.717 1.00 80.88 142 ILE A CA 1
ATOM 1085 C C . ILE A 1 142 ? 18.925 -3.626 -5.046 1.00 80.88 142 ILE A C 1
ATOM 1087 O O . ILE A 1 142 ? 18.762 -2.845 -5.978 1.00 80.88 142 ILE A O 1
ATOM 1091 N N . GLN A 1 143 ? 19.659 -4.734 -5.185 1.00 82.69 143 GLN A N 1
ATOM 1092 C CA . GLN A 1 143 ? 20.363 -5.071 -6.428 1.00 82.69 143 GLN A CA 1
ATOM 1093 C C . GLN A 1 143 ? 19.413 -5.282 -7.613 1.00 82.69 143 GLN A C 1
ATOM 1095 O O . GLN A 1 143 ? 19.698 -4.810 -8.714 1.00 82.69 143 GLN A O 1
ATOM 1100 N N . ILE A 1 144 ? 18.272 -5.946 -7.400 1.00 84.31 144 ILE A N 1
ATOM 1101 C CA . ILE A 1 144 ? 17.232 -6.134 -8.421 1.00 84.31 144 ILE A CA 1
ATOM 1102 C C . ILE A 1 144 ? 16.668 -4.781 -8.857 1.00 84.31 144 ILE A C 1
ATOM 1104 O O . ILE A 1 144 ? 16.512 -4.540 -10.057 1.00 84.31 144 ILE A O 1
ATOM 1108 N N . PHE A 1 145 ? 16.389 -3.890 -7.902 1.00 86.38 145 PHE A N 1
ATOM 1109 C CA . PHE A 1 145 ? 15.942 -2.537 -8.210 1.00 86.38 145 PHE A CA 1
ATOM 1110 C C . PHE A 1 145 ? 16.996 -1.782 -9.022 1.00 86.38 145 PHE A C 1
ATOM 1112 O O . PHE A 1 145 ? 16.675 -1.263 -10.093 1.00 86.38 145 PHE A O 1
ATOM 1119 N N . CYS A 1 146 ? 18.253 -1.784 -8.568 1.00 84.31 146 CYS A N 1
ATOM 1120 C CA . CYS A 1 146 ? 19.334 -1.084 -9.246 1.00 84.31 146 CYS A CA 1
ATOM 1121 C C . CYS A 1 146 ? 19.547 -1.589 -10.674 1.00 84.31 146 CYS A C 1
ATOM 1123 O O . CYS A 1 146 ? 19.511 -0.806 -11.623 1.00 84.31 146 CYS A O 1
ATOM 1125 N N . GLY A 1 147 ? 19.666 -2.907 -10.844 1.00 83.81 147 GLY A N 1
ATOM 1126 C CA . GLY A 1 147 ? 19.847 -3.523 -12.154 1.00 83.81 147 GLY A CA 1
ATOM 1127 C C . GLY A 1 147 ? 18.675 -3.259 -13.102 1.00 83.81 147 GLY A C 1
ATOM 1128 O O . GLY A 1 147 ? 18.883 -3.091 -14.305 1.00 83.81 147 GLY A O 1
ATOM 1129 N N . ALA A 1 148 ? 17.444 -3.166 -12.587 1.00 82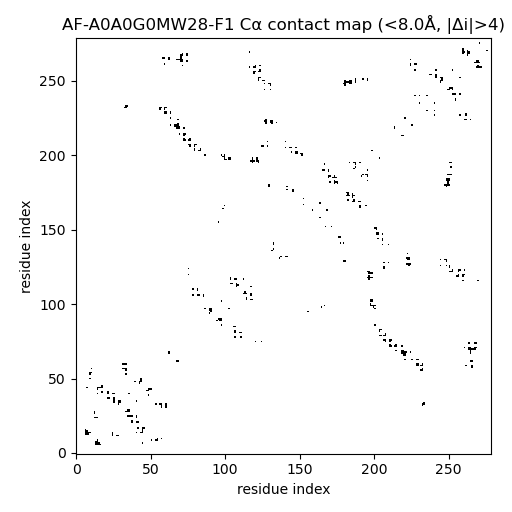.88 148 ALA A N 1
ATOM 1130 C CA . ALA A 1 148 ? 16.283 -2.814 -13.399 1.00 82.88 148 ALA A CA 1
ATOM 1131 C C . ALA A 1 148 ? 16.348 -1.365 -13.911 1.00 82.88 148 ALA A C 1
ATOM 1133 O O . ALA A 1 148 ? 16.035 -1.130 -15.082 1.00 82.88 148 ALA A O 1
ATOM 1134 N N . VAL A 1 149 ? 16.761 -0.410 -13.068 1.00 81.88 149 VAL A N 1
ATOM 1135 C CA . VAL A 1 149 ? 16.951 0.995 -13.471 1.00 81.88 149 VAL A CA 1
ATOM 1136 C C . VAL A 1 149 ? 18.073 1.109 -14.504 1.00 81.88 149 VAL A C 1
ATOM 1138 O O . VAL A 1 149 ? 17.856 1.711 -15.555 1.00 81.88 149 VAL A O 1
ATOM 1141 N N . ASP A 1 150 ? 19.220 0.470 -14.261 1.00 81.81 150 ASP A N 1
ATOM 1142 C CA . ASP A 1 150 ? 20.371 0.477 -15.176 1.00 81.81 150 ASP A CA 1
ATOM 1143 C C . ASP A 1 150 ? 20.015 -0.118 -16.542 1.00 81.81 150 ASP A C 1
ATOM 1145 O O . ASP A 1 150 ? 20.310 0.466 -17.589 1.00 81.81 150 ASP A O 1
ATOM 1149 N N . THR A 1 151 ? 19.311 -1.255 -16.543 1.00 78.12 151 THR A N 1
ATOM 1150 C CA . THR A 1 151 ? 18.823 -1.893 -17.773 1.00 78.12 151 THR A CA 1
ATOM 1151 C C . THR A 1 151 ? 17.882 -0.959 -18.519 1.00 78.12 151 THR A C 1
ATOM 1153 O O . THR A 1 151 ? 18.010 -0.790 -19.725 1.00 78.12 151 THR A O 1
ATOM 1156 N N . TYR A 1 152 ? 16.962 -0.299 -17.815 1.00 77.12 152 TYR A N 1
ATOM 1157 C CA . TYR A 1 152 ? 16.058 0.661 -18.437 1.00 77.12 152 TYR A CA 1
ATOM 1158 C C . TYR A 1 152 ? 16.813 1.848 -19.027 1.00 77.12 152 TYR A C 1
ATOM 1160 O O . TYR A 1 152 ? 16.567 2.194 -20.172 1.00 77.12 152 TYR A O 1
ATOM 1168 N N . LEU A 1 153 ? 17.768 2.446 -18.319 1.00 75.69 153 LEU A N 1
ATOM 1169 C CA . LEU A 1 153 ? 18.564 3.546 -18.870 1.00 75.69 153 LEU A CA 1
ATOM 1170 C C . LEU A 1 153 ? 19.397 3.116 -20.090 1.00 75.69 153 LEU A C 1
ATOM 1172 O O . LEU A 1 153 ? 19.522 3.905 -21.025 1.00 75.69 153 LEU A O 1
ATOM 1176 N N . THR A 1 154 ? 19.886 1.872 -20.111 1.00 73.38 154 THR A N 1
ATOM 1177 C CA . THR A 1 154 ? 20.671 1.290 -21.217 1.00 73.38 154 THR A CA 1
ATOM 1178 C C . THR A 1 154 ? 19.811 0.926 -22.436 1.00 73.38 154 THR A C 1
ATOM 1180 O O . THR A 1 154 ? 20.208 1.171 -23.575 1.00 73.38 154 THR A O 1
ATOM 1183 N N . ASP A 1 155 ? 18.621 0.362 -22.210 1.00 67.88 155 ASP A N 1
ATOM 1184 C CA . ASP A 1 155 ? 17.688 -0.084 -23.254 1.00 67.88 155 ASP A CA 1
ATOM 1185 C C . ASP A 1 155 ? 17.013 1.086 -23.991 1.00 67.88 155 ASP A C 1
ATOM 1187 O O . ASP A 1 155 ? 16.471 0.904 -25.088 1.00 67.88 155 ASP A O 1
ATOM 1191 N N . PHE A 1 156 ? 17.037 2.298 -23.424 1.00 63.16 156 PHE A N 1
ATOM 1192 C CA . PHE A 1 156 ? 16.686 3.506 -24.163 1.00 63.16 156 PHE A CA 1
ATOM 1193 C C . PHE A 1 156 ? 17.903 3.960 -24.981 1.00 63.16 156 PHE A C 1
ATOM 1195 O O . PHE A 1 156 ? 18.881 4.419 -24.396 1.00 63.16 156 PHE A O 1
ATOM 1202 N N . PRO A 1 157 ? 17.862 3.862 -26.328 1.00 53.75 157 PRO A N 1
ATOM 1203 C CA . PRO A 1 157 ? 19.017 4.153 -27.177 1.00 53.75 157 PRO A CA 1
ATOM 1204 C C . PRO A 1 157 ? 19.505 5.596 -26.999 1.00 53.75 157 PRO A C 1
ATOM 1206 O O . PRO A 1 157 ? 18.790 6.420 -26.426 1.00 53.75 157 PRO A O 1
ATOM 1209 N N . ASN A 1 158 ? 20.683 5.900 -27.568 1.00 53.38 158 ASN A N 1
ATOM 1210 C CA . ASN A 1 158 ? 21.289 7.234 -27.743 1.00 53.38 158 ASN A CA 1
ATOM 1211 C C . ASN A 1 158 ? 20.377 8.209 -28.526 1.00 53.38 158 ASN A C 1
ATOM 1213 O O . ASN A 1 158 ? 20.718 8.726 -29.588 1.00 53.38 158 ASN A O 1
ATOM 1217 N N . ILE A 1 159 ? 19.179 8.451 -28.015 1.00 60.44 159 ILE A N 1
ATOM 1218 C CA . ILE A 1 159 ? 18.295 9.530 -28.399 1.00 60.44 159 ILE A CA 1
ATOM 1219 C C . ILE A 1 159 ? 19.021 10.790 -27.939 1.00 60.44 159 ILE A C 1
ATOM 1221 O O . ILE A 1 159 ? 19.376 10.900 -26.762 1.00 60.44 159 ILE A O 1
ATOM 1225 N N . ALA A 1 160 ? 19.266 11.723 -28.862 1.00 58.50 160 ALA A N 1
ATOM 1226 C CA . ALA A 1 160 ? 19.853 13.016 -28.525 1.00 58.50 160 ALA A CA 1
ATOM 1227 C C . ALA A 1 160 ? 19.142 13.598 -27.293 1.00 58.50 160 ALA A C 1
ATOM 1229 O O . ALA A 1 160 ? 17.920 13.485 -27.178 1.00 58.50 160 ALA A O 1
ATOM 1230 N N . SER A 1 161 ? 19.880 14.211 -26.364 1.00 62.81 161 SER A N 1
ATOM 1231 C CA . SER A 1 161 ? 19.329 14.705 -25.091 1.00 62.81 161 SER A CA 1
ATOM 1232 C C . SER A 1 161 ? 18.084 15.590 -25.269 1.00 62.81 161 SER A C 1
ATOM 1234 O O . SER A 1 161 ? 17.168 15.530 -24.453 1.00 62.81 161 SER A O 1
ATOM 1236 N N . SER A 1 162 ? 18.002 16.329 -26.380 1.00 61.97 162 SER A N 1
ATOM 1237 C CA . SER A 1 162 ? 16.862 17.164 -26.790 1.00 61.97 162 SER A CA 1
ATOM 1238 C C . SER A 1 162 ? 15.581 16.397 -27.151 1.00 61.97 162 SER A C 1
ATOM 1240 O O . SER A 1 162 ? 14.498 16.979 -27.137 1.00 61.97 162 SER A O 1
ATOM 1242 N N . LEU A 1 163 ? 15.688 15.107 -27.469 1.00 62.19 163 LEU A N 1
ATOM 1243 C CA . LEU A 1 163 ? 14.589 14.221 -27.861 1.00 62.19 163 LEU A CA 1
ATOM 1244 C C . LEU A 1 163 ? 14.239 13.199 -26.764 1.00 62.19 163 LEU A C 1
ATOM 1246 O O . LEU A 1 163 ? 13.269 12.452 -26.910 1.00 62.19 163 LEU A O 1
ATOM 1250 N N . ARG A 1 164 ? 14.997 13.154 -25.655 1.00 67.81 164 ARG A N 1
ATOM 1251 C CA . ARG A 1 164 ? 14.704 12.253 -24.530 1.00 67.81 164 ARG A CA 1
ATOM 1252 C C . ARG A 1 164 ? 13.438 12.722 -23.794 1.00 67.81 164 ARG A C 1
ATOM 1254 O O . ARG A 1 164 ? 13.327 13.899 -23.441 1.00 67.81 164 ARG A O 1
ATOM 1261 N N . PRO A 1 165 ? 12.480 11.823 -23.501 1.00 69.69 165 PRO A N 1
ATOM 1262 C CA . PRO A 1 165 ? 11.349 12.141 -22.638 1.00 69.69 165 PRO A CA 1
ATOM 1263 C C . PRO A 1 165 ? 11.815 12.711 -21.291 1.00 69.69 165 PRO A C 1
ATOM 1265 O O . PRO A 1 165 ? 12.722 12.163 -20.665 1.00 69.69 165 PRO A O 1
ATOM 1268 N N . ARG A 1 166 ? 11.146 13.763 -20.794 1.00 72.19 166 ARG A N 1
ATOM 1269 C CA . ARG A 1 166 ? 11.488 14.415 -19.509 1.00 72.19 166 ARG A CA 1
ATOM 1270 C C . ARG A 1 166 ? 11.581 13.438 -18.335 1.00 72.19 166 ARG A C 1
ATOM 1272 O O . ARG A 1 166 ? 12.406 13.625 -17.453 1.00 72.19 166 ARG A O 1
ATOM 1279 N N . THR A 1 167 ? 10.755 12.392 -18.329 1.00 70.94 167 THR A N 1
ATOM 1280 C CA . THR A 1 167 ? 10.798 11.339 -17.305 1.00 70.94 167 THR A CA 1
ATOM 1281 C C . THR A 1 167 ? 12.116 10.570 -17.325 1.00 70.94 167 THR A C 1
ATOM 1283 O O . THR A 1 167 ? 12.635 10.263 -16.264 1.00 70.94 167 THR A O 1
ATOM 1286 N N . ILE A 1 168 ? 12.682 10.295 -18.503 1.00 73.69 168 ILE A N 1
ATOM 1287 C CA . ILE A 1 168 ? 13.967 9.594 -18.624 1.00 73.69 168 ILE A CA 1
ATOM 1288 C C . ILE A 1 168 ? 15.104 10.491 -18.149 1.00 73.69 168 ILE A C 1
ATOM 1290 O O . ILE A 1 168 ? 15.935 10.033 -17.382 1.00 73.69 168 ILE A O 1
ATOM 1294 N N . ILE A 1 169 ? 15.091 11.773 -18.530 1.00 74.81 169 ILE A N 1
ATOM 1295 C CA . ILE A 1 169 ? 16.071 12.755 -18.036 1.00 74.81 169 ILE A CA 1
ATOM 1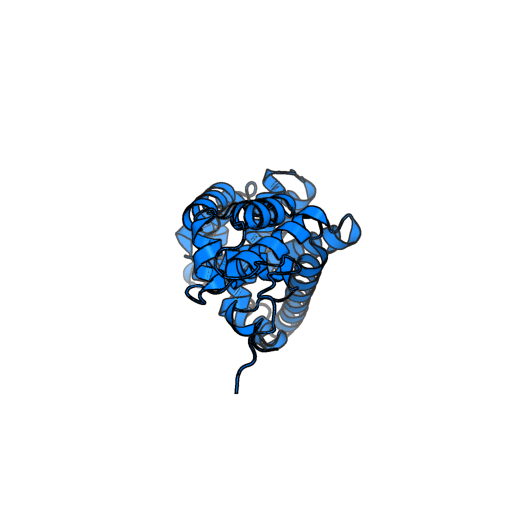296 C C . ILE A 1 169 ? 16.030 12.827 -16.503 1.00 74.81 169 ILE A C 1
ATOM 1298 O O . ILE A 1 169 ? 17.073 12.847 -15.862 1.00 74.81 169 ILE A O 1
ATOM 1302 N N . ALA A 1 170 ? 14.832 12.830 -15.912 1.00 74.25 170 ALA A N 1
ATOM 1303 C CA . ALA A 1 170 ? 14.656 12.870 -14.463 1.00 74.25 170 ALA A CA 1
ATOM 1304 C C . ALA A 1 170 ? 15.129 11.590 -13.752 1.00 74.25 170 ALA A C 1
ATOM 1306 O O . ALA A 1 170 ? 15.681 11.692 -12.662 1.00 74.25 170 ALA A O 1
ATOM 1307 N N . ILE A 1 171 ? 14.916 10.410 -14.349 1.00 77.44 171 ILE A N 1
ATOM 1308 C CA . ILE A 1 171 ? 15.436 9.136 -13.825 1.00 77.44 171 ILE A CA 1
ATOM 1309 C C . ILE A 1 171 ? 16.964 9.156 -13.876 1.00 77.44 171 ILE A C 1
ATOM 1311 O O . ILE A 1 171 ? 17.594 8.961 -12.850 1.00 77.44 171 ILE A O 1
ATOM 1315 N N . ASP A 1 172 ? 17.539 9.475 -15.035 1.00 78.25 172 ASP A N 1
ATOM 1316 C CA . ASP A 1 172 ? 18.988 9.526 -15.265 1.00 78.25 172 ASP A CA 1
ATOM 1317 C C . ASP A 1 172 ? 19.688 10.523 -14.327 1.00 78.25 172 ASP A C 1
ATOM 1319 O O . ASP A 1 172 ? 20.697 10.214 -13.710 1.00 78.25 172 ASP A O 1
ATOM 1323 N N . SER A 1 173 ? 19.096 11.707 -14.132 1.00 76.38 173 SER A N 1
ATOM 1324 C CA . SER A 1 173 ? 19.649 12.739 -13.237 1.00 76.38 173 SER A CA 1
ATOM 1325 C C . SER A 1 173 ? 19.488 12.404 -11.752 1.00 76.38 173 SER A C 1
ATOM 1327 O O . SER A 1 173 ? 20.194 12.961 -10.918 1.00 76.38 173 SER A O 1
ATOM 1329 N N . GLY A 1 174 ? 18.503 11.572 -11.405 1.00 74.50 174 GLY A N 1
ATOM 1330 C CA . GLY A 1 174 ? 18.191 11.223 -10.021 1.00 74.50 174 GLY A CA 1
ATOM 1331 C C . GLY A 1 174 ? 18.809 9.913 -9.553 1.00 74.50 174 GLY A C 1
ATOM 1332 O O . GLY A 1 174 ? 18.722 9.623 -8.360 1.00 74.50 174 GLY A O 1
ATOM 1333 N N . TRP A 1 175 ? 19.373 9.124 -10.468 1.00 81.81 175 TRP A N 1
ATOM 1334 C CA . TRP A 1 175 ? 19.872 7.784 -10.205 1.00 81.81 175 TRP A CA 1
ATOM 1335 C C . TRP A 1 175 ? 21.304 7.812 -9.674 1.00 81.81 175 TRP A C 1
ATOM 1337 O O . TRP A 1 175 ? 22.237 8.175 -10.380 1.00 81.81 175 TRP A O 1
ATOM 1347 N N . ASP A 1 176 ? 21.464 7.432 -8.408 1.00 73.50 176 ASP A N 1
ATOM 1348 C CA . ASP A 1 176 ? 22.749 7.385 -7.700 1.00 73.50 176 ASP A CA 1
ATOM 1349 C C . ASP A 1 176 ? 23.338 5.964 -7.613 1.00 73.50 176 ASP A C 1
ATOM 1351 O O . ASP A 1 176 ? 24.373 5.760 -6.980 1.00 73.50 176 ASP A O 1
ATOM 1355 N N . HIS A 1 177 ? 22.684 4.987 -8.255 1.00 71.62 177 HIS A N 1
ATOM 1356 C CA . HIS A 1 177 ? 23.003 3.554 -8.240 1.00 71.62 177 HIS A CA 1
ATOM 1357 C C . HIS A 1 177 ? 22.962 2.876 -6.859 1.00 71.62 177 HIS A C 1
ATOM 1359 O O . HIS A 1 177 ? 23.404 1.731 -6.734 1.00 71.62 177 HIS A O 1
ATOM 1365 N N . GLN A 1 178 ? 22.463 3.545 -5.816 1.00 71.44 178 GLN A N 1
ATOM 1366 C CA . GLN A 1 178 ? 22.665 3.087 -4.438 1.00 71.44 178 GLN A CA 1
ATOM 1367 C C . GLN A 1 178 ? 21.419 3.174 -3.562 1.00 71.44 178 GLN A C 1
ATOM 1369 O O . GLN A 1 178 ? 21.196 2.268 -2.757 1.00 71.44 178 GLN A O 1
ATOM 1374 N N . ASN A 1 179 ? 20.603 4.223 -3.689 1.00 80.44 179 ASN A N 1
ATOM 1375 C CA . ASN A 1 179 ? 19.565 4.509 -2.705 1.00 80.44 179 ASN A CA 1
ATOM 1376 C C . ASN A 1 179 ? 18.194 4.762 -3.346 1.00 80.44 179 ASN A C 1
ATOM 1378 O O . ASN A 1 179 ? 17.953 5.776 -3.999 1.00 80.44 179 ASN A O 1
ATOM 1382 N N . MET A 1 180 ? 17.235 3.867 -3.073 1.00 86.56 180 MET A N 1
ATOM 1383 C CA . MET A 1 180 ? 15.852 4.026 -3.532 1.00 86.56 180 MET A CA 1
ATOM 1384 C C . MET A 1 180 ? 15.185 5.303 -2.995 1.00 86.56 180 MET A C 1
ATOM 1386 O O . MET A 1 180 ? 14.442 5.955 -3.729 1.00 86.56 180 MET A O 1
ATOM 1390 N N . VAL A 1 181 ? 15.439 5.679 -1.737 1.00 87.31 181 VAL A N 1
ATOM 1391 C CA . VAL A 1 181 ? 14.851 6.871 -1.102 1.00 87.31 181 VAL A CA 1
ATOM 1392 C C . VAL A 1 181 ? 15.300 8.135 -1.825 1.00 87.31 181 VAL A C 1
ATOM 1394 O O . VAL A 1 181 ? 14.470 8.962 -2.215 1.00 87.31 181 VAL A O 1
ATOM 1397 N N . ASP A 1 182 ? 16.612 8.284 -2.006 1.00 83.69 182 ASP A N 1
ATOM 1398 C CA . ASP A 1 182 ? 17.198 9.454 -2.657 1.00 83.69 182 ASP A CA 1
ATOM 1399 C C . ASP A 1 182 ? 16.801 9.492 -4.133 1.00 83.69 182 ASP A C 1
ATOM 1401 O O . ASP A 1 182 ? 16.370 10.539 -4.620 1.00 83.69 182 ASP A O 1
ATOM 1405 N N . PHE A 1 183 ? 16.784 8.338 -4.805 1.00 85.94 183 PHE A N 1
ATOM 1406 C CA . PHE A 1 183 ? 16.274 8.212 -6.164 1.00 85.94 183 PHE A CA 1
ATOM 1407 C C . PHE A 1 183 ? 14.829 8.713 -6.306 1.00 85.94 183 PHE A C 1
ATOM 1409 O O . PHE A 1 183 ? 14.556 9.586 -7.135 1.00 85.94 183 PHE A O 1
ATOM 1416 N N . TYR A 1 184 ? 13.884 8.230 -5.488 1.00 86.25 184 TYR A N 1
ATOM 1417 C CA . TYR A 1 184 ? 12.490 8.681 -5.577 1.00 86.25 184 TYR A CA 1
ATOM 1418 C C . TYR A 1 184 ? 12.316 10.148 -5.176 1.00 86.25 184 TYR A C 1
ATOM 1420 O O . TYR A 1 184 ? 11.487 10.851 -5.769 1.00 86.25 184 TYR A O 1
ATOM 1428 N N . ARG A 1 185 ? 13.113 10.642 -4.219 1.00 85.12 185 ARG A N 1
ATOM 1429 C CA . ARG A 1 185 ? 13.132 12.061 -3.843 1.00 85.12 185 ARG A CA 1
ATOM 1430 C C . ARG A 1 185 ? 13.610 12.932 -5.006 1.00 85.12 185 ARG A C 1
ATOM 1432 O O . ARG A 1 185 ? 12.959 13.929 -5.324 1.00 85.12 185 ARG A O 1
ATOM 1439 N N . ASN A 1 186 ? 14.688 12.541 -5.677 1.00 82.06 186 ASN A N 1
ATOM 1440 C CA . ASN A 1 186 ? 15.229 13.248 -6.835 1.00 82.06 186 ASN A CA 1
ATOM 1441 C C . ASN A 1 186 ? 14.253 13.191 -8.011 1.00 82.06 186 ASN A C 1
ATOM 1443 O O . ASN A 1 186 ? 13.934 14.224 -8.607 1.00 82.06 186 ASN A O 1
ATOM 1447 N N . LEU A 1 187 ? 13.683 12.017 -8.292 1.00 80.12 187 LEU A N 1
ATOM 1448 C CA . LEU A 1 187 ? 12.654 11.850 -9.311 1.00 80.12 187 LEU A CA 1
ATOM 1449 C C . LEU A 1 187 ? 11.467 12.787 -9.047 1.00 80.12 187 LEU A C 1
ATOM 1451 O O . LEU A 1 187 ? 10.951 13.409 -9.980 1.00 80.12 187 LEU A O 1
ATOM 1455 N N . TYR A 1 188 ? 11.053 12.946 -7.784 1.00 79.56 188 TYR A N 1
ATOM 1456 C CA . TYR A 1 188 ? 9.987 13.874 -7.410 1.00 79.56 188 TYR A CA 1
ATOM 1457 C C . TYR A 1 188 ? 10.337 15.322 -7.732 1.00 79.56 188 TYR A C 1
ATOM 1459 O O . TYR A 1 188 ? 9.522 16.027 -8.328 1.00 79.56 188 TYR A O 1
ATOM 1467 N N . GLN A 1 189 ? 11.529 15.766 -7.337 1.00 79.25 189 GLN A N 1
ATOM 1468 C CA . GLN A 1 189 ? 11.975 17.143 -7.534 1.00 79.25 189 GLN A CA 1
ATOM 1469 C C . GLN A 1 189 ? 12.021 17.518 -9.021 1.00 79.25 189 GLN A C 1
ATOM 1471 O O . GLN A 1 189 ? 11.598 18.612 -9.389 1.00 79.25 189 GLN A O 1
ATOM 1476 N N . HIS A 1 190 ? 12.440 16.589 -9.884 1.00 73.12 190 HIS A N 1
ATOM 1477 C CA . HIS A 1 190 ? 12.601 16.840 -11.319 1.00 73.12 190 HIS A CA 1
ATOM 1478 C C . HIS A 1 190 ? 11.317 16.641 -12.136 1.00 73.12 190 HIS A C 1
ATOM 1480 O O . HIS A 1 190 ? 11.162 17.229 -13.207 1.00 73.12 190 HIS A O 1
ATOM 1486 N N . SER A 1 191 ? 10.386 15.802 -11.667 1.00 68.31 191 SER A N 1
ATOM 1487 C CA . SER A 1 191 ? 9.243 15.356 -12.477 1.00 68.31 191 SER A CA 1
ATOM 1488 C C . SER A 1 191 ? 7.867 15.579 -11.826 1.00 68.31 191 SER A C 1
ATOM 1490 O O . SER A 1 191 ? 6.842 15.511 -12.508 1.00 68.31 191 SER A O 1
ATOM 1492 N N . GLY A 1 192 ? 7.802 15.912 -10.538 1.00 72.00 192 GLY A N 1
ATOM 1493 C CA . GLY A 1 192 ? 6.567 16.210 -9.811 1.00 72.00 192 GLY A CA 1
ATOM 1494 C C . GLY A 1 192 ? 5.678 14.992 -9.504 1.00 72.00 192 GLY A C 1
ATOM 1495 O O . GLY A 1 192 ? 5.932 13.857 -9.908 1.00 72.00 192 GLY A O 1
ATOM 1496 N N . LYS A 1 193 ? 4.570 15.227 -8.776 1.00 67.44 193 LYS A N 1
ATOM 1497 C CA . LYS A 1 193 ? 3.712 14.152 -8.213 1.00 67.44 193 LYS A CA 1
ATOM 1498 C C . LYS A 1 193 ? 3.096 13.255 -9.284 1.00 67.44 193 LYS A C 1
ATOM 1500 O O . LYS A 1 193 ? 2.924 12.059 -9.066 1.00 67.44 193 LYS A O 1
ATOM 1505 N N . ARG A 1 194 ? 2.729 13.840 -10.431 1.00 67.06 194 ARG A N 1
ATOM 1506 C CA . ARG A 1 194 ? 2.066 13.118 -11.523 1.00 67.06 194 ARG A CA 1
ATOM 1507 C C . ARG A 1 194 ? 2.955 12.004 -12.056 1.00 67.06 194 ARG A C 1
ATOM 1509 O O . ARG A 1 194 ? 2.447 10.909 -12.245 1.00 67.06 194 ARG A O 1
ATOM 1516 N N . ASN A 1 195 ? 4.245 12.279 -12.230 1.00 66.00 195 ASN A N 1
ATOM 1517 C CA . ASN A 1 195 ? 5.211 11.349 -12.804 1.00 66.00 195 ASN A CA 1
ATOM 1518 C C . ASN A 1 195 ? 5.619 10.241 -11.826 1.00 66.00 195 ASN A C 1
ATOM 1520 O O . ASN A 1 195 ? 5.852 9.120 -12.260 1.00 66.00 195 ASN A O 1
ATOM 1524 N N . ILE A 1 196 ? 5.563 10.493 -10.514 1.00 68.69 196 ILE A N 1
ATOM 1525 C CA . ILE A 1 196 ? 5.675 9.421 -9.510 1.00 68.69 196 ILE A CA 1
ATOM 1526 C C . ILE A 1 196 ? 4.432 8.518 -9.488 1.00 68.69 196 ILE A C 1
ATOM 1528 O O . ILE A 1 196 ? 4.488 7.343 -9.152 1.00 68.69 196 ILE A O 1
ATOM 1532 N N . GLY A 1 197 ? 3.276 9.049 -9.872 1.00 60.81 197 GLY A N 1
ATOM 1533 C CA . GLY A 1 197 ? 2.096 8.223 -10.094 1.00 60.81 197 GLY A CA 1
ATOM 1534 C C . GLY A 1 197 ? 2.131 7.431 -11.403 1.00 60.81 197 GLY A C 1
ATOM 1535 O O . GLY A 1 197 ? 1.253 6.599 -11.591 1.00 60.81 197 GLY A O 1
ATOM 1536 N N . LEU A 1 198 ? 3.060 7.698 -12.327 1.00 74.25 198 LEU A N 1
ATOM 1537 C CA . LEU A 1 198 ? 3.115 6.990 -13.607 1.00 74.25 198 LEU A CA 1
ATOM 1538 C C . LEU A 1 198 ? 3.876 5.682 -13.466 1.00 74.25 198 LEU A C 1
ATOM 1540 O O . LEU A 1 198 ? 4.918 5.624 -12.818 1.00 74.25 198 LEU A O 1
ATOM 1544 N N . TRP A 1 199 ? 3.376 4.659 -14.149 1.00 72.88 199 TRP A N 1
ATOM 1545 C CA . TRP A 1 199 ? 4.107 3.415 -14.306 1.00 72.88 199 TRP A CA 1
ATOM 1546 C C . TRP A 1 199 ? 5.340 3.628 -15.190 1.00 72.88 199 TRP A C 1
ATOM 1548 O O . TRP A 1 199 ? 5.229 4.123 -16.313 1.00 72.88 199 TRP A O 1
ATOM 1558 N N . THR A 1 200 ? 6.502 3.206 -14.704 1.00 72.56 200 THR A N 1
ATOM 1559 C CA . THR A 1 200 ? 7.728 3.046 -15.492 1.00 72.56 200 THR A CA 1
ATOM 1560 C C . THR A 1 200 ? 7.978 1.550 -15.701 1.00 72.56 200 THR A C 1
ATOM 1562 O O . THR A 1 200 ? 7.685 0.740 -14.821 1.00 72.56 200 THR A O 1
ATOM 1565 N N . SER A 1 201 ? 8.475 1.137 -16.875 1.00 66.12 201 SER A N 1
ATOM 1566 C CA . SER A 1 201 ? 8.645 -0.297 -17.178 1.00 66.12 201 SER A CA 1
ATOM 1567 C C . SER A 1 201 ? 9.649 -1.001 -16.278 1.00 66.12 201 SER A C 1
ATOM 1569 O O . SER A 1 201 ? 9.530 -2.217 -16.112 1.00 66.12 201 SER A O 1
ATOM 1571 N N . TYR A 1 202 ? 10.635 -0.278 -15.741 1.00 74.31 202 TYR A N 1
ATOM 1572 C CA . TYR A 1 202 ? 11.705 -0.874 -14.942 1.00 74.31 202 TYR A CA 1
ATOM 1573 C C . TYR A 1 202 ? 11.200 -1.420 -13.606 1.00 74.31 202 TYR A C 1
ATOM 1575 O O . TYR A 1 202 ? 11.555 -2.528 -13.222 1.00 74.31 202 TYR A O 1
ATOM 1583 N N . GLU A 1 203 ? 10.288 -0.710 -12.945 1.00 79.69 203 GLU A N 1
ATOM 1584 C CA . GLU A 1 203 ? 9.826 -1.065 -11.596 1.00 79.69 203 GLU A CA 1
ATOM 1585 C C . GLU A 1 203 ? 8.858 -2.232 -11.582 1.00 79.69 203 GLU A C 1
ATOM 1587 O O . GLU A 1 203 ? 8.660 -2.861 -10.551 1.00 79.69 203 GLU A O 1
ATOM 1592 N N . MET A 1 204 ? 8.201 -2.511 -12.704 1.00 80.88 204 MET A N 1
ATOM 1593 C CA . MET A 1 204 ? 7.099 -3.464 -12.712 1.00 80.88 204 MET A CA 1
ATOM 1594 C C . MET A 1 204 ? 7.537 -4.871 -12.354 1.00 80.88 204 MET A C 1
ATOM 1596 O O . MET A 1 204 ? 6.818 -5.556 -11.638 1.00 80.88 204 MET A O 1
ATOM 1600 N N . LYS A 1 205 ? 8.694 -5.300 -12.870 1.00 83.75 205 LYS A N 1
ATOM 1601 C CA . LYS A 1 205 ? 9.233 -6.613 -12.531 1.00 83.75 205 LYS A CA 1
ATOM 1602 C C . LYS A 1 205 ? 9.675 -6.639 -11.070 1.00 83.75 205 LYS A C 1
ATOM 1604 O O . LYS A 1 205 ? 9.339 -7.583 -10.375 1.00 83.75 205 LYS A O 1
ATOM 1609 N N . VAL A 1 206 ? 10.319 -5.570 -10.598 1.00 88.94 206 VAL A N 1
ATOM 1610 C CA . VAL A 1 206 ? 10.740 -5.437 -9.195 1.00 88.94 206 VAL A CA 1
ATOM 1611 C C . VAL A 1 206 ? 9.542 -5.537 -8.247 1.00 88.94 206 VAL A C 1
ATOM 1613 O O . VAL A 1 206 ? 9.555 -6.330 -7.315 1.00 88.94 206 VAL A O 1
ATOM 1616 N N . LEU A 1 207 ? 8.476 -4.778 -8.511 1.00 92.19 207 LEU A N 1
ATOM 1617 C CA . LEU A 1 207 ? 7.261 -4.784 -7.697 1.00 92.19 207 LEU A CA 1
ATOM 1618 C C . LEU A 1 207 ? 6.497 -6.105 -7.807 1.00 92.19 207 LEU A C 1
ATOM 1620 O O . LEU A 1 207 ? 5.984 -6.589 -6.804 1.00 92.19 207 LEU A O 1
ATOM 1624 N N . HIS A 1 208 ? 6.426 -6.698 -9.001 1.00 91.38 208 HIS A N 1
ATOM 1625 C CA . HIS A 1 208 ? 5.816 -8.013 -9.182 1.00 91.38 208 HIS A CA 1
ATOM 1626 C C . HIS A 1 208 ? 6.536 -9.074 -8.349 1.00 91.38 208 HIS A C 1
ATOM 1628 O O . HIS A 1 208 ? 5.896 -9.787 -7.584 1.00 91.38 208 HIS A O 1
ATOM 1634 N N . ASP A 1 209 ? 7.862 -9.143 -8.466 1.00 90.38 209 ASP A N 1
ATOM 1635 C CA . ASP A 1 209 ? 8.680 -10.123 -7.757 1.00 90.38 209 ASP A CA 1
ATOM 1636 C C . ASP A 1 209 ? 8.629 -9.887 -6.237 1.00 90.38 209 ASP A C 1
ATOM 1638 O O . ASP A 1 209 ? 8.521 -10.848 -5.479 1.00 90.38 209 ASP A O 1
ATOM 1642 N N . PHE A 1 210 ? 8.596 -8.624 -5.786 1.00 91.94 210 PHE A N 1
ATOM 1643 C CA . PHE A 1 210 ? 8.386 -8.271 -4.378 1.00 91.94 210 PHE A CA 1
ATOM 1644 C C . PHE A 1 210 ? 7.069 -8.843 -3.833 1.00 91.94 210 PHE A C 1
ATOM 1646 O O . PHE A 1 210 ? 7.073 -9.541 -2.820 1.00 91.94 210 PHE A O 1
ATOM 1653 N N . TYR A 1 211 ? 5.936 -8.602 -4.502 1.00 94.00 211 TYR A N 1
ATOM 1654 C CA . TYR A 1 211 ? 4.639 -9.098 -4.023 1.00 94.00 211 TYR A CA 1
ATOM 1655 C C . TYR A 1 211 ? 4.452 -10.606 -4.210 1.00 94.00 211 TYR A C 1
ATOM 1657 O O . TYR A 1 211 ? 3.799 -11.230 -3.374 1.00 94.00 211 TYR A O 1
ATOM 1665 N N . ALA A 1 212 ? 5.038 -11.199 -5.253 1.00 92.62 212 ALA A N 1
ATOM 1666 C CA . ALA A 1 212 ? 5.066 -12.649 -5.429 1.00 92.62 212 ALA A CA 1
ATOM 1667 C C . ALA A 1 212 ? 5.837 -13.314 -4.280 1.00 92.62 212 ALA A C 1
ATOM 1669 O O . ALA A 1 212 ? 5.292 -14.170 -3.589 1.00 92.62 212 ALA A O 1
ATOM 1670 N N . GLY A 1 213 ? 7.045 -12.823 -3.983 1.00 90.56 213 GLY A N 1
ATOM 1671 C CA . GLY A 1 213 ? 7.858 -13.321 -2.874 1.00 90.56 213 GLY A CA 1
ATOM 1672 C C . GLY A 1 213 ? 7.158 -13.196 -1.521 1.00 90.56 213 GLY A C 1
ATOM 1673 O O . GLY A 1 213 ? 7.268 -14.094 -0.690 1.00 90.56 213 GLY A O 1
ATOM 1674 N N . ARG A 1 214 ? 6.377 -12.131 -1.299 1.00 89.81 214 ARG A N 1
ATOM 1675 C CA . ARG A 1 214 ? 5.537 -11.991 -0.097 1.00 89.81 214 ARG A CA 1
ATOM 1676 C C . ARG A 1 214 ? 4.457 -13.064 -0.0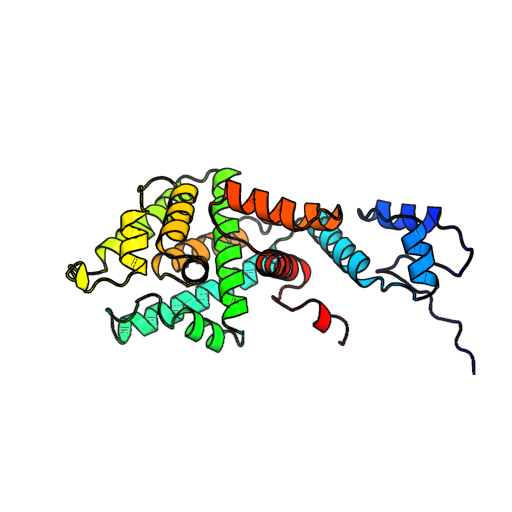01 1.00 89.81 214 ARG A C 1
ATOM 1678 O O . ARG A 1 214 ? 4.263 -13.615 1.072 1.00 89.81 214 ARG A O 1
ATOM 1685 N N . ILE A 1 215 ? 3.764 -13.368 -1.095 1.00 90.19 215 ILE A N 1
ATOM 1686 C CA . ILE A 1 215 ? 2.744 -14.428 -1.102 1.00 90.19 215 ILE A CA 1
ATOM 1687 C C . ILE A 1 215 ? 3.380 -15.800 -0.842 1.00 90.19 215 ILE A C 1
ATOM 1689 O O . ILE A 1 215 ? 2.811 -16.599 -0.103 1.00 90.19 215 ILE A O 1
ATOM 1693 N N . ASP A 1 216 ? 4.575 -16.036 -1.385 1.00 84.69 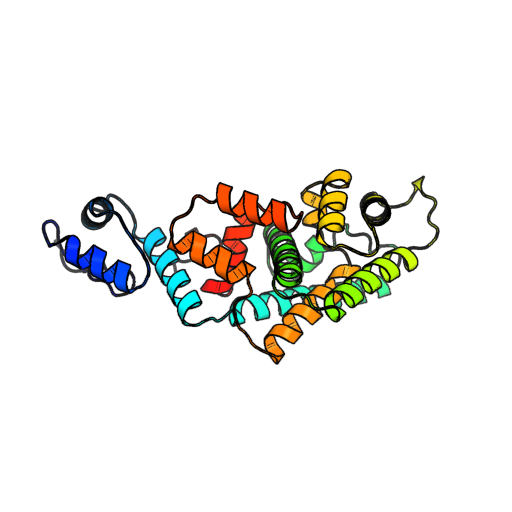216 ASP A N 1
ATOM 1694 C CA . ASP A 1 216 ? 5.269 -17.322 -1.275 1.00 84.69 216 ASP A CA 1
ATOM 1695 C C . ASP A 1 216 ? 5.907 -17.562 0.106 1.00 84.69 216 ASP A C 1
ATOM 1697 O O . ASP A 1 216 ? 5.970 -18.701 0.566 1.00 84.69 216 ASP A O 1
ATOM 1701 N N . THR A 1 217 ? 6.407 -16.511 0.767 1.00 78.56 217 THR A N 1
ATOM 1702 C CA . THR A 1 217 ? 7.182 -16.638 2.018 1.00 78.56 217 THR A CA 1
ATOM 1703 C C . THR A 1 217 ? 6.343 -16.426 3.269 1.00 78.56 217 THR A C 1
ATOM 1705 O O . THR A 1 217 ? 6.384 -17.247 4.183 1.00 78.56 217 THR A O 1
ATOM 1708 N N . SER A 1 218 ? 5.597 -15.322 3.334 1.00 68.50 218 SER A N 1
ATOM 1709 C CA . SER A 1 218 ? 4.665 -15.034 4.417 1.00 68.50 218 SER A CA 1
ATOM 1710 C C . SER A 1 218 ? 3.770 -13.857 4.040 1.00 68.50 218 SER A C 1
ATOM 1712 O O . SER A 1 218 ? 4.235 -12.758 3.731 1.00 68.50 218 SER A O 1
ATOM 1714 N N . GLU A 1 219 ? 2.459 -14.062 4.104 1.00 85.56 219 GLU A N 1
ATOM 1715 C CA . GLU A 1 219 ? 1.471 -13.019 3.820 1.00 85.56 219 GLU A CA 1
ATOM 1716 C C . GLU A 1 219 ? 1.278 -12.060 5.007 1.00 85.56 219 GLU A C 1
ATOM 1718 O O . GLU A 1 219 ? 0.177 -11.550 5.210 1.00 85.56 219 GLU A O 1
ATOM 1723 N N . HIS A 1 220 ? 2.339 -11.819 5.781 1.00 93.19 220 HIS A N 1
ATOM 1724 C CA . HIS A 1 220 ? 2.344 -10.913 6.925 1.00 93.19 220 HIS A CA 1
ATOM 1725 C C . HIS A 1 220 ? 2.308 -9.447 6.500 1.00 93.19 220 HIS A C 1
ATOM 1727 O O . HIS A 1 220 ? 2.683 -9.088 5.376 1.00 93.19 220 HIS A O 1
ATOM 1733 N N . LEU A 1 221 ? 1.855 -8.594 7.419 1.00 96.19 221 LEU A N 1
ATOM 1734 C CA . LEU A 1 221 ? 1.855 -7.150 7.230 1.00 96.19 221 LEU A CA 1
ATOM 1735 C C . LEU A 1 221 ? 3.285 -6.629 7.073 1.00 96.19 221 LEU A C 1
ATOM 1737 O O . LEU A 1 221 ? 4.175 -6.955 7.862 1.00 96.19 221 LEU A O 1
ATOM 1741 N N . THR A 1 222 ? 3.494 -5.776 6.071 1.00 95.44 222 THR A N 1
ATOM 1742 C CA . THR A 1 222 ? 4.737 -5.006 5.945 1.00 95.44 222 THR A CA 1
ATOM 1743 C C . THR A 1 222 ? 4.828 -3.956 7.050 1.00 95.44 222 THR A C 1
ATOM 1745 O O . THR A 1 222 ? 3.839 -3.635 7.720 1.00 95.44 222 THR A O 1
ATOM 1748 N N . HIS A 1 223 ? 6.007 -3.359 7.225 1.00 95.88 223 HIS A N 1
ATOM 1749 C CA . HIS A 1 223 ? 6.173 -2.279 8.200 1.00 95.88 223 HIS A CA 1
ATOM 1750 C C . HIS A 1 223 ? 5.265 -1.081 7.882 1.00 95.88 223 HIS A C 1
ATOM 1752 O O . HIS A 1 223 ? 4.660 -0.505 8.787 1.00 95.88 223 HIS A O 1
ATOM 1758 N N . LEU A 1 224 ? 5.097 -0.756 6.595 1.00 96.81 224 LEU A N 1
ATOM 1759 C CA . LEU A 1 224 ? 4.187 0.305 6.164 1.00 96.81 224 LEU A CA 1
ATOM 1760 C C . LEU A 1 224 ? 2.715 -0.065 6.392 1.00 96.81 224 LEU A C 1
ATOM 1762 O O . LEU A 1 224 ? 1.921 0.797 6.772 1.00 96.81 224 LEU A O 1
ATOM 1766 N N . ASP A 1 225 ? 2.333 -1.328 6.170 1.00 97.62 225 ASP A N 1
ATOM 1767 C CA . ASP A 1 225 ? 0.968 -1.790 6.441 1.00 97.62 225 ASP A CA 1
ATOM 1768 C C . ASP A 1 225 ? 0.599 -1.571 7.908 1.00 97.62 225 ASP A C 1
ATOM 1770 O O . ASP A 1 225 ? -0.455 -1.002 8.203 1.00 97.62 225 ASP A O 1
ATOM 1774 N N . ARG A 1 226 ? 1.491 -1.988 8.816 1.00 97.44 226 ARG A N 1
ATOM 1775 C CA . ARG A 1 226 ? 1.311 -1.825 10.261 1.00 97.44 226 ARG A CA 1
ATOM 1776 C C . ARG A 1 226 ? 1.187 -0.358 10.632 1.00 97.44 226 ARG A C 1
ATOM 1778 O O . ARG A 1 226 ? 0.196 0.002 11.257 1.00 97.44 226 ARG A O 1
ATOM 1785 N N . GLU A 1 227 ? 2.099 0.495 10.166 1.00 96.75 227 GLU A N 1
ATOM 1786 C CA . GLU A 1 227 ? 2.053 1.925 10.484 1.00 96.75 227 GLU A CA 1
ATOM 1787 C C . GLU A 1 227 ? 0.739 2.575 10.015 1.00 96.75 227 GLU A C 1
ATOM 1789 O O . GLU A 1 227 ? 0.095 3.309 10.765 1.00 96.75 227 GLU A O 1
ATOM 1794 N N . ILE A 1 228 ? 0.273 2.260 8.800 1.00 96.69 228 ILE A N 1
ATOM 1795 C CA . ILE A 1 228 ? -0.995 2.784 8.274 1.00 96.69 228 ILE A CA 1
ATOM 1796 C C . ILE A 1 228 ? -2.189 2.336 9.129 1.00 96.69 228 ILE A C 1
ATOM 1798 O O . ILE A 1 228 ? -3.088 3.143 9.406 1.00 96.69 228 ILE A O 1
ATOM 1802 N N . LEU A 1 229 ? -2.235 1.059 9.513 1.00 96.81 229 LEU A N 1
ATOM 1803 C CA . LEU A 1 229 ? -3.334 0.500 10.298 1.00 96.81 229 LEU A CA 1
ATOM 1804 C C . LEU A 1 229 ? -3.313 1.031 11.737 1.00 96.81 229 LEU A C 1
ATOM 1806 O O . LEU A 1 229 ? -4.340 1.519 12.211 1.00 96.81 229 LEU A O 1
ATOM 1810 N N . GLU A 1 230 ? -2.158 1.013 12.401 1.00 96.00 230 GLU A N 1
ATOM 1811 C CA . GLU A 1 230 ? -1.970 1.481 13.779 1.00 96.00 230 GLU A CA 1
ATOM 1812 C C . GLU A 1 230 ? -2.306 2.967 13.912 1.00 96.00 230 GLU A C 1
ATOM 1814 O O . GLU A 1 230 ? -3.118 3.342 14.763 1.00 96.00 230 GLU A O 1
ATOM 1819 N N . SER A 1 231 ? -1.791 3.813 13.012 1.00 95.00 231 SER A N 1
ATOM 1820 C CA . SER A 1 231 ? -2.146 5.235 12.961 1.00 95.00 231 SER A CA 1
ATOM 1821 C C . SER A 1 231 ? -3.652 5.439 12.792 1.00 95.00 231 SER A C 1
ATOM 1823 O O . SER A 1 231 ? -4.240 6.335 13.410 1.00 95.00 231 SER A O 1
ATOM 1825 N N . HIS A 1 232 ? -4.317 4.613 11.975 1.00 93.94 232 HIS A N 1
ATOM 1826 C CA . HIS A 1 232 ? -5.758 4.733 11.777 1.00 93.94 232 HIS A CA 1
ATOM 1827 C C . HIS A 1 232 ? -6.560 4.327 13.020 1.00 93.94 232 HIS A C 1
ATOM 1829 O O . HIS A 1 232 ? -7.489 5.049 13.406 1.00 93.94 232 HIS A O 1
ATOM 1835 N N . VAL A 1 233 ? -6.187 3.208 13.646 1.00 93.25 233 VAL A N 1
ATOM 1836 C CA . VAL A 1 233 ? -6.792 2.667 14.873 1.00 93.25 233 VAL A CA 1
ATOM 1837 C C . VAL A 1 233 ? -6.637 3.649 16.034 1.00 93.25 233 VAL A C 1
ATOM 1839 O O . VAL A 1 233 ? -7.632 4.001 16.673 1.00 93.25 233 VAL A O 1
ATOM 1842 N N . ALA A 1 234 ? -5.431 4.191 16.226 1.00 90.62 234 ALA A N 1
ATOM 1843 C CA . ALA A 1 234 ? -5.130 5.216 17.227 1.00 90.62 234 ALA A CA 1
ATOM 1844 C C . ALA A 1 234 ? -5.849 6.551 16.962 1.00 90.62 234 ALA A C 1
ATOM 1846 O O . ALA A 1 234 ? -5.955 7.409 17.838 1.00 90.62 234 ALA A O 1
ATOM 1847 N N . GLY A 1 235 ? -6.376 6.739 15.751 1.00 87.50 235 GLY A N 1
ATOM 1848 C CA . GLY A 1 235 ? -7.063 7.958 15.361 1.00 87.50 235 GLY A CA 1
ATOM 1849 C C . GLY A 1 235 ? -6.140 9.142 15.130 1.00 87.50 235 GLY A C 1
ATOM 1850 O O . GLY A 1 235 ? -6.556 10.286 15.324 1.00 87.50 235 GLY A O 1
ATOM 1851 N N . GLU A 1 236 ? -4.915 8.860 14.700 1.00 90.75 236 GLU A N 1
ATOM 1852 C CA . GLU A 1 236 ? -3.933 9.863 14.339 1.00 90.75 236 GLU A CA 1
ATOM 1853 C C . GLU A 1 236 ? -4.442 10.762 13.199 1.00 90.75 236 GLU A C 1
ATOM 1855 O O . GLU A 1 236 ? -5.229 10.357 12.333 1.00 90.75 236 GLU A O 1
ATOM 1860 N N . ARG A 1 237 ? -3.986 12.019 13.186 1.00 86.94 237 ARG A N 1
ATOM 1861 C CA . ARG A 1 237 ? -4.248 12.930 12.070 1.00 86.94 237 ARG A CA 1
ATOM 1862 C C . ARG A 1 237 ? -3.519 12.432 10.812 1.00 86.94 237 ARG A C 1
ATOM 1864 O O . ARG A 1 237 ? -2.310 12.222 10.881 1.00 86.94 237 ARG A O 1
ATOM 1871 N N . PRO A 1 238 ? -4.196 12.339 9.649 1.00 86.38 238 PRO A N 1
ATOM 1872 C CA . PRO A 1 238 ? -3.577 11.842 8.418 1.00 86.38 238 PRO A CA 1
ATOM 1873 C C . PRO A 1 238 ? -2.310 12.592 7.991 1.00 86.38 238 PRO A C 1
ATOM 1875 O O . PRO A 1 238 ? -1.404 11.978 7.440 1.00 86.38 238 PRO A O 1
ATOM 1878 N N . ASP A 1 239 ? -2.231 13.900 8.251 1.00 89.56 239 ASP A N 1
ATOM 1879 C CA . ASP A 1 239 ? -1.099 14.733 7.822 1.00 89.56 239 ASP A CA 1
ATOM 1880 C C . ASP A 1 239 ? 0.224 14.334 8.490 1.00 89.56 239 ASP A C 1
ATOM 1882 O O . ASP A 1 239 ? 1.276 14.432 7.860 1.00 89.56 239 ASP A O 1
ATOM 1886 N N . ALA A 1 240 ? 0.175 13.849 9.735 1.00 90.81 240 ALA A N 1
ATOM 1887 C CA . ALA A 1 240 ? 1.364 13.410 10.462 1.00 90.81 240 ALA A CA 1
ATOM 1888 C C . ALA A 1 240 ? 1.938 12.118 9.857 1.00 90.81 240 ALA A C 1
ATOM 1890 O O . ALA A 1 240 ? 3.120 12.074 9.516 1.00 90.81 240 ALA A O 1
ATOM 1891 N N . LEU A 1 241 ? 1.081 11.121 9.612 1.00 93.62 241 LEU A N 1
ATOM 1892 C CA . LEU A 1 241 ? 1.448 9.884 8.915 1.00 93.62 241 LEU A CA 1
ATOM 1893 C C . LEU A 1 241 ? 1.973 10.158 7.494 1.00 93.62 241 LEU A C 1
ATOM 1895 O O . LEU A 1 241 ? 2.996 9.618 7.084 1.00 93.62 241 LEU A O 1
ATOM 1899 N N . ILE A 1 242 ? 1.304 11.041 6.742 1.00 94.06 242 ILE A N 1
ATOM 1900 C CA . ILE A 1 242 ? 1.741 11.448 5.395 1.00 94.06 242 ILE A CA 1
ATOM 1901 C C . ILE A 1 242 ? 3.141 12.074 5.434 1.00 94.06 242 ILE A C 1
ATOM 1903 O O . ILE A 1 242 ? 3.954 11.803 4.548 1.00 94.06 242 ILE A O 1
ATOM 1907 N N . GLY A 1 243 ? 3.412 12.914 6.438 1.00 92.50 243 GLY A N 1
ATOM 1908 C CA . GLY A 1 243 ? 4.720 13.523 6.661 1.00 92.50 243 GLY A CA 1
ATOM 1909 C C . GLY A 1 243 ? 5.814 12.478 6.863 1.00 92.50 243 GLY A C 1
ATOM 1910 O O . GLY A 1 243 ? 6.795 12.501 6.119 1.00 92.50 243 GLY A O 1
ATOM 1911 N N . ARG A 1 244 ? 5.598 11.529 7.786 1.00 93.94 244 ARG A N 1
ATOM 1912 C CA . ARG A 1 244 ? 6.558 10.455 8.099 1.00 93.94 244 ARG A CA 1
ATOM 1913 C C . ARG A 1 244 ? 6.873 9.575 6.896 1.00 93.94 244 ARG A C 1
ATOM 1915 O O . ARG A 1 244 ? 8.032 9.485 6.498 1.00 93.94 244 ARG A O 1
ATOM 1922 N N . ILE A 1 245 ? 5.844 9.039 6.235 1.00 94.25 245 ILE A N 1
ATOM 1923 C CA . ILE A 1 245 ? 6.028 8.171 5.063 1.00 94.25 245 ILE A CA 1
ATOM 1924 C C . ILE A 1 245 ? 6.802 8.906 3.966 1.00 94.25 245 ILE A C 1
ATOM 1926 O O . ILE A 1 245 ? 7.696 8.334 3.342 1.00 94.25 245 ILE A O 1
ATOM 1930 N N . LYS A 1 246 ? 6.484 10.181 3.711 1.00 92.25 246 LYS A N 1
ATOM 1931 C CA . LYS A 1 246 ? 7.195 10.978 2.704 1.00 92.25 246 LYS A CA 1
ATOM 1932 C C . LYS A 1 246 ? 8.661 11.192 3.083 1.00 92.25 246 LYS A C 1
ATOM 1934 O O . LYS A 1 246 ? 9.517 11.141 2.203 1.00 92.25 246 LYS A O 1
ATOM 1939 N N . GLU A 1 247 ? 8.939 11.485 4.347 1.00 91.25 247 GLU A N 1
ATOM 1940 C CA . GLU A 1 247 ? 10.295 11.708 4.845 1.00 91.25 247 GLU A CA 1
ATOM 1941 C C . GLU A 1 247 ? 11.153 10.446 4.712 1.00 91.25 247 GLU A C 1
ATOM 1943 O O . GLU A 1 247 ? 12.237 10.509 4.131 1.00 91.25 247 GLU A O 1
ATOM 1948 N N . GLN A 1 248 ? 10.621 9.298 5.137 1.00 92.56 248 GLN A N 1
ATOM 1949 C CA . GLN A 1 248 ? 11.324 8.016 5.098 1.00 92.56 248 GLN A CA 1
ATOM 1950 C C . GLN A 1 248 ? 11.491 7.476 3.678 1.00 92.56 248 GLN A C 1
ATOM 1952 O O . GLN A 1 248 ? 12.557 6.981 3.336 1.00 92.56 248 GLN A O 1
ATOM 1957 N N . THR A 1 249 ? 10.465 7.580 2.829 1.00 91.81 249 THR A N 1
ATOM 1958 C CA . THR A 1 249 ? 10.480 6.927 1.506 1.00 91.81 249 THR A CA 1
ATOM 1959 C C . THR A 1 249 ? 10.884 7.844 0.354 1.00 91.81 249 THR A C 1
ATOM 1961 O O . THR A 1 249 ? 11.117 7.372 -0.755 1.00 91.81 249 THR A O 1
ATOM 1964 N N . GLY A 1 250 ? 10.905 9.165 0.559 1.00 88.75 250 GLY A N 1
ATOM 1965 C CA . GLY A 1 250 ? 11.088 10.144 -0.520 1.00 88.75 250 GLY A CA 1
ATOM 1966 C C . GLY A 1 250 ? 9.879 10.276 -1.460 1.00 88.75 250 GLY A C 1
ATOM 1967 O O . GLY A 1 250 ? 9.878 11.129 -2.351 1.00 88.75 250 GLY A O 1
ATOM 1968 N N . ILE A 1 251 ? 8.819 9.483 -1.259 1.00 90.50 251 ILE A N 1
ATOM 1969 C CA . ILE A 1 251 ? 7.667 9.399 -2.159 1.00 90.50 251 ILE A CA 1
ATOM 1970 C C . ILE A 1 251 ? 6.534 10.319 -1.673 1.00 90.50 251 ILE A C 1
ATOM 1972 O O . ILE A 1 251 ? 6.078 10.220 -0.533 1.00 90.50 251 ILE A O 1
ATOM 1976 N N . PRO A 1 252 ? 6.002 11.214 -2.528 1.00 87.69 252 PRO A N 1
ATOM 1977 C CA . PRO A 1 252 ? 4.875 12.071 -2.180 1.00 87.69 252 PRO A CA 1
ATOM 1978 C C . PRO A 1 252 ? 3.559 11.280 -2.090 1.00 87.69 252 PRO A C 1
ATOM 1980 O O . PRO A 1 252 ? 2.845 11.092 -3.088 1.00 87.69 252 PRO A O 1
ATOM 1983 N N . VAL A 1 253 ? 3.187 10.897 -0.872 1.00 90.00 253 VAL A N 1
ATOM 1984 C CA . VAL A 1 253 ? 1.872 10.325 -0.558 1.00 90.00 253 VAL A CA 1
ATOM 1985 C C . VAL A 1 253 ? 0.846 11.412 -0.208 1.00 90.00 253 VAL A C 1
ATOM 1987 O O . VAL A 1 253 ? 1.186 12.528 0.181 1.00 90.00 253 VAL A O 1
ATOM 1990 N N . ASP A 1 254 ? -0.431 11.111 -0.434 1.00 91.50 254 ASP A N 1
ATOM 1991 C CA . ASP A 1 254 ? -1.573 11.944 -0.041 1.00 91.50 254 ASP A CA 1
ATOM 1992 C C . ASP A 1 254 ? -2.610 11.082 0.687 1.00 91.50 254 ASP A C 1
ATOM 1994 O O . ASP A 1 254 ? -2.517 9.853 0.677 1.00 91.50 254 ASP A O 1
ATOM 1998 N N . SER A 1 255 ? -3.623 11.702 1.296 1.00 90.75 255 SER A N 1
ATOM 1999 C CA . SER A 1 255 ? -4.671 10.974 2.025 1.00 90.75 255 SER A CA 1
ATOM 2000 C C . SER A 1 255 ? -5.380 9.928 1.161 1.00 90.75 255 SER A C 1
ATOM 2002 O O . SER A 1 255 ? -5.770 8.876 1.657 1.00 90.75 255 SER A O 1
ATOM 2004 N N . GLY A 1 256 ? -5.500 10.169 -0.146 1.00 90.75 256 GLY A N 1
ATOM 2005 C CA . GLY A 1 256 ? -6.066 9.209 -1.082 1.00 90.75 256 GLY A CA 1
ATOM 2006 C C . GLY A 1 256 ? -5.185 7.978 -1.292 1.00 90.75 256 GLY A C 1
ATOM 2007 O O . GLY A 1 256 ? -5.735 6.900 -1.499 1.00 90.75 256 GLY A O 1
ATOM 2008 N N . VAL A 1 257 ? -3.856 8.115 -1.236 1.00 92.88 257 VAL A N 1
ATOM 2009 C CA . VAL A 1 257 ? -2.916 6.978 -1.261 1.00 92.88 257 VAL A CA 1
ATOM 2010 C C . VAL A 1 257 ? -3.101 6.129 -0.005 1.00 92.88 257 VAL A C 1
ATOM 2012 O O . VAL A 1 257 ? -3.378 4.939 -0.124 1.00 92.88 257 VAL A O 1
ATOM 2015 N N . ILE A 1 258 ? -3.060 6.755 1.176 1.00 93.75 258 ILE A N 1
ATOM 2016 C CA . ILE A 1 258 ? -3.200 6.064 2.469 1.00 93.75 258 ILE A CA 1
ATOM 2017 C C . ILE A 1 258 ? -4.542 5.334 2.569 1.00 93.75 258 ILE A C 1
ATOM 2019 O O . ILE A 1 258 ? -4.591 4.154 2.906 1.00 93.75 258 ILE A O 1
ATOM 2023 N N . ILE A 1 259 ? -5.642 6.005 2.207 1.00 91.00 259 ILE A N 1
ATOM 2024 C CA . ILE A 1 259 ? -6.979 5.399 2.228 1.00 91.00 259 ILE A CA 1
ATOM 2025 C C . ILE A 1 259 ? -7.048 4.191 1.292 1.00 91.00 259 ILE A C 1
ATOM 2027 O O . ILE A 1 259 ? -7.646 3.183 1.652 1.00 91.00 259 ILE A O 1
ATOM 2031 N N . GLN A 1 260 ? -6.465 4.269 0.093 1.00 91.94 260 GLN A N 1
ATOM 2032 C CA . GLN A 1 260 ? -6.507 3.146 -0.845 1.00 91.94 260 GLN A CA 1
ATOM 2033 C C . GLN A 1 260 ? -5.657 1.971 -0.384 1.00 91.94 260 GLN A C 1
ATOM 2035 O O . GLN A 1 260 ? -6.131 0.843 -0.470 1.00 91.94 260 GLN A O 1
ATOM 2040 N N . HIS A 1 261 ? -4.458 2.229 0.138 1.00 95.31 261 HIS A N 1
ATOM 2041 C CA . HIS A 1 261 ? -3.591 1.200 0.712 1.00 95.31 261 HIS A CA 1
ATOM 2042 C C . HIS A 1 261 ? -4.305 0.460 1.844 1.00 95.31 261 HIS A C 1
ATOM 2044 O O . HIS A 1 261 ? -4.469 -0.755 1.803 1.00 95.31 261 HIS A O 1
ATOM 2050 N N . ARG A 1 262 ? -4.850 1.209 2.802 1.00 94.81 262 ARG A N 1
ATOM 2051 C CA . ARG A 1 262 ? -5.634 0.658 3.907 1.00 94.81 262 ARG A CA 1
ATOM 2052 C C . ARG A 1 262 ? -6.864 -0.113 3.423 1.00 94.81 262 ARG A C 1
ATOM 2054 O O . ARG A 1 262 ? -7.153 -1.191 3.919 1.00 94.81 262 ARG A O 1
ATOM 2061 N N . ASN A 1 263 ? -7.598 0.404 2.439 1.00 93.00 263 ASN A N 1
ATOM 2062 C CA . ASN A 1 263 ? -8.789 -0.283 1.936 1.00 93.00 263 ASN A CA 1
ATOM 2063 C C . ASN A 1 263 ? -8.449 -1.582 1.188 1.00 93.00 263 ASN A C 1
ATOM 2065 O O . ASN A 1 263 ? -9.279 -2.487 1.145 1.00 93.00 263 ASN A O 1
ATOM 2069 N N . LEU A 1 264 ? -7.249 -1.694 0.618 1.00 94.12 264 LEU A N 1
ATOM 2070 C CA . LEU A 1 264 ? -6.753 -2.954 0.070 1.00 94.12 264 LEU A CA 1
ATOM 2071 C C . LEU A 1 264 ? -6.454 -3.971 1.172 1.00 94.12 264 LEU A C 1
ATOM 2073 O O . LEU A 1 264 ? -6.840 -5.124 1.019 1.00 94.12 264 LEU A O 1
ATOM 2077 N N . LEU A 1 265 ? -5.846 -3.537 2.279 1.00 95.25 265 LEU A N 1
ATOM 2078 C CA . LEU A 1 265 ? -5.613 -4.387 3.452 1.00 95.25 265 LEU A CA 1
ATOM 2079 C C . LEU A 1 265 ? -6.928 -4.899 4.048 1.00 95.25 265 LEU A C 1
ATOM 2081 O O . LEU A 1 265 ? -7.081 -6.091 4.273 1.00 95.25 265 LEU A O 1
ATOM 2085 N N . VAL A 1 266 ? -7.899 -4.006 4.238 1.00 92.69 266 VAL A N 1
ATOM 2086 C CA . VAL A 1 266 ? -9.138 -4.326 4.960 1.00 92.69 266 VAL A CA 1
ATOM 2087 C C . VAL A 1 266 ? -10.203 -4.979 4.077 1.00 92.69 266 VAL A C 1
ATOM 2089 O O . VAL A 1 266 ? -10.921 -5.869 4.519 1.00 92.69 266 VAL A O 1
ATOM 2092 N N . TYR A 1 267 ? -10.350 -4.528 2.830 1.00 89.69 267 TYR A N 1
ATOM 2093 C CA . TYR A 1 267 ? -11.473 -4.917 1.969 1.00 89.69 267 TYR A CA 1
ATOM 2094 C C . TYR A 1 267 ? -11.038 -5.623 0.681 1.00 89.69 267 TYR A C 1
ATOM 2096 O O . TYR A 1 267 ? -11.898 -5.983 -0.122 1.00 89.69 267 TYR A O 1
ATOM 2104 N N . GLY A 1 268 ? -9.733 -5.755 0.416 1.00 89.62 268 GLY A N 1
ATOM 2105 C CA . GLY A 1 268 ? -9.209 -6.353 -0.819 1.00 89.62 268 GLY A CA 1
ATOM 2106 C C . GLY A 1 268 ? -9.495 -5.557 -2.095 1.00 89.62 268 GLY A C 1
ATOM 2107 O O . GLY A 1 268 ? -9.312 -6.063 -3.201 1.00 89.62 268 GLY A O 1
ATOM 2108 N N . ARG A 1 269 ? -9.966 -4.307 -1.983 1.00 86.62 269 ARG A N 1
ATOM 2109 C CA . ARG A 1 269 ? -10.283 -3.459 -3.143 1.00 86.62 269 ARG A CA 1
ATOM 2110 C C . ARG A 1 269 ? -10.034 -1.972 -2.883 1.00 86.62 269 ARG A C 1
ATOM 2112 O O . ARG A 1 269 ? -10.335 -1.470 -1.798 1.00 86.62 269 ARG A O 1
ATOM 2119 N N . PRO A 1 270 ? -9.586 -1.217 -3.906 1.00 81.69 270 PRO A N 1
ATOM 2120 C CA . PRO A 1 270 ? -9.351 0.217 -3.793 1.00 81.69 270 PRO A CA 1
ATOM 2121 C C . PRO A 1 270 ? -10.676 0.987 -3.944 1.00 81.69 270 PRO A C 1
ATOM 2123 O O . PRO A 1 270 ? -10.916 1.680 -4.933 1.00 81.69 270 PRO A O 1
ATOM 2126 N N . THR A 1 271 ? -11.580 0.825 -2.980 1.00 70.00 271 THR A N 1
ATOM 2127 C CA . THR A 1 271 ? -12.924 1.431 -2.995 1.00 70.00 271 THR A CA 1
ATOM 2128 C C . THR A 1 271 ? -12.936 2.773 -2.263 1.00 70.00 271 THR A C 1
ATOM 2130 O O . THR A 1 271 ? -12.297 2.896 -1.222 1.00 70.00 271 THR A O 1
ATOM 2133 N N . PRO A 1 272 ? -13.681 3.791 -2.726 1.00 56.91 272 PRO A N 1
ATOM 2134 C CA . PRO A 1 272 ? -14.012 4.953 -1.907 1.00 56.91 272 PRO A CA 1
ATOM 2135 C C . PRO A 1 272 ? -14.909 4.555 -0.725 1.00 56.91 272 PRO A C 1
ATOM 2137 O O . PRO A 1 272 ? -15.862 3.797 -0.896 1.00 56.91 272 PRO A O 1
ATOM 2140 N N . ARG A 1 273 ? -14.645 5.137 0.451 1.00 47.78 273 ARG A N 1
ATOM 2141 C CA . ARG A 1 273 ? -15.322 4.881 1.741 1.00 47.78 273 ARG A CA 1
ATOM 2142 C C . ARG A 1 273 ? -16.861 4.855 1.690 1.00 47.78 273 ARG A C 1
ATOM 2144 O O . ARG A 1 273 ? -17.484 4.175 2.489 1.00 47.78 273 ARG A O 1
ATOM 2151 N N . ILE A 1 274 ? -17.476 5.590 0.764 1.00 43.62 274 ILE A N 1
ATOM 2152 C CA . ILE A 1 274 ? -18.937 5.777 0.692 1.00 43.62 274 ILE A CA 1
ATOM 2153 C C . ILE A 1 274 ? -19.661 4.568 0.066 1.00 43.62 274 ILE A C 1
ATOM 2155 O O . ILE A 1 274 ? -20.847 4.374 0.315 1.00 43.62 274 ILE A O 1
ATOM 2159 N N . LEU A 1 275 ? -18.974 3.734 -0.721 1.00 41.28 275 LEU A N 1
ATOM 2160 C CA . LEU A 1 275 ? -19.620 2.641 -1.464 1.00 41.28 275 LEU A CA 1
ATOM 2161 C C . LEU A 1 275 ? -19.746 1.327 -0.680 1.00 41.28 275 LEU A C 1
ATOM 2163 O O . LEU A 1 275 ? -20.491 0.455 -1.106 1.00 41.28 275 LEU A O 1
ATOM 2167 N N . LEU A 1 276 ? -19.060 1.187 0.456 1.00 45.84 276 LEU A N 1
ATOM 2168 C CA . LEU A 1 276 ? -19.057 -0.049 1.254 1.00 45.84 276 LEU A CA 1
ATOM 2169 C C . LEU A 1 276 ? -20.264 -0.187 2.200 1.00 45.84 276 LEU A C 1
ATOM 2171 O O . LEU A 1 276 ? -20.371 -1.188 2.889 1.00 45.84 276 LEU A O 1
ATOM 2175 N N . LEU A 1 277 ? -21.161 0.804 2.230 1.00 40.31 277 LEU A N 1
ATOM 2176 C CA . LEU A 1 277 ? -22.305 0.875 3.156 1.00 40.31 277 LEU A CA 1
ATOM 2177 C C . LEU A 1 277 ? -23.659 0.921 2.435 1.00 40.31 277 LEU A C 1
ATOM 2179 O O . LEU A 1 277 ? -24.668 1.310 3.018 1.00 40.31 277 LEU A O 1
ATOM 2183 N N . ARG A 1 278 ? -23.677 0.612 1.135 1.00 32.91 278 ARG A N 1
ATOM 2184 C CA . ARG A 1 278 ? -24.902 0.558 0.317 1.00 32.91 278 ARG A CA 1
ATOM 2185 C C . ARG A 1 278 ? -25.155 -0.818 -0.307 1.00 32.91 278 ARG A C 1
ATOM 2187 O O . ARG A 1 278 ? -26.042 -0.933 -1.146 1.00 32.91 278 ARG A O 1
ATOM 2194 N N . THR A 1 279 ? -24.383 -1.825 0.081 1.00 34.84 279 THR A N 1
ATOM 2195 C CA . THR A 1 279 ? -24.537 -3.231 -0.322 1.00 34.84 279 THR A CA 1
ATOM 2196 C C . THR A 1 279 ? -24.593 -4.075 0.927 1.00 34.84 279 THR A C 1
ATOM 2198 O O . THR A 1 279 ? -25.459 -4.965 0.982 1.00 34.84 279 THR A O 1
#

Nearest PDB structures (foldseek):
  5cdn-assembly2_R  TM=1.669E-01  e=3.295E+00  Staphylococcus aureus
  5npk-assembly1_D  TM=1.665E-01  e=3.153E+00  Staphylococcus aureus subsp. aureus N315
  7mvs-assembly1_B  TM=1.733E-01  e=9.954E+00  Staphylococcus aureus

pLDDT: mean 80.69, std 14.49, range [28.58, 97.62]

Radius of gyration: 22.01 Å; Cα contacts (8 Å, |Δi|>4): 339; chains: 1; bounding box: 69×34×62 Å

Secondary structure (DSSP, 8-state):
--------EETTEE--STTS-SHHHHHHHHHTT----HHHHHHHHTTSS-THHHHHHHHHHHHHHHT--HHHHHHHHHHHHHHHHHHHHHHHH-TT--SSTTHHHHHHHHTT--HHHHHHHHHHHHHHHHHHHHHS--HHHHHHHHHHHHHHHHHS----GGGS-HHHHHHHHH--SS-HHHHHHHHHHHHHHHHHTS--HHHHHHHHHHHHHHHHH--PPPHHHHHHHHHHHHT--HHHHHHHHHHHH-----HHHHHHHHHHHHHSS---TTGGG--

Sequence (279 aa):
MSNTEGVLGILGVDIGEKYSSRERVVAALQAQGVGIHPTTVSRLRTGGTNGVIIEDRLNCAKVLEEDSARAKNNFFLVLTAFGLAERTRGMQRDKHRFNSAGYTELVSIALGRTPQVVRRCIRAMRSDLVYESLCSPDINLIQIFCGAVDTYLTDFPNIASSLRPRTIIAIDSGWDHQNMVDFYRNLYQHSGKRNIGLWTSYEMKVLHDFYAGRIDTSEHLTHLDREILESHVAGERPDALIGRIKEQTGIPVDSGVIIQHRNLLVYGRPTPRILLLRT

Solvent-accessible surface area (backbone atoms only — not comparable to full-atom values): 15401 Å² total; per-residue (Å²): 135,90,81,94,77,72,75,62,53,58,93,83,43,68,58,57,60,84,89,52,73,49,65,61,44,40,51,56,38,40,75,54,64,33,78,65,61,66,68,54,55,55,29,44,60,69,66,74,41,80,61,63,68,57,47,55,24,40,47,35,36,51,40,63,74,67,39,45,24,51,43,30,36,52,48,51,29,51,55,24,50,50,40,53,54,54,48,56,55,40,51,74,75,38,71,80,65,73,50,56,69,64,48,42,51,54,43,12,60,78,67,75,48,56,49,72,57,51,24,28,51,45,41,40,52,52,39,43,53,43,42,31,45,70,78,56,72,46,71,66,61,53,50,50,47,41,52,28,50,53,47,46,62,62,73,50,66,95,56,55,79,92,72,48,56,70,67,55,56,22,45,64,74,23,58,76,82,78,48,68,35,57,24,39,32,37,29,35,77,66,54,35,72,70,53,61,28,39,52,51,82,44,54,38,59,47,53,26,52,52,29,46,50,32,66,74,74,50,42,48,54,50,67,53,53,47,51,57,34,51,39,50,29,74,61,54,62,68,68,59,58,39,48,50,53,24,68,71,22,28,42,90,62,48,73,68,25,54,51,31,51,51,27,14,45,67,67,50,40,79,59,66,86,79,66,79,80,78,121

Foldseek 3Di:
DDDPDDQPDQVNQRLDAQPDDLVSSQVVLVVLLFHDDSVVSNCCRVVVDDCLLSSLLSLLSVLVVVQFLPLVLVLLLVLLVLLVVVVVVCCVVPVQPLDLPCSLVSSCVVVVHDSVLLLLSLLLLLLLLQVLCVVPPDPVLLVLLLVLLVVLLPSNDPDPPVRDDQLSVQQVVQCPSGHQQSSLLSSCVRPNQVSSSTDHSSCSVSSNVVSVVCVVPDRGAGPLSCLLSSCSSHVHDVVVNQVVSCVRRVGRHDPLSSQQSSCSSRPSGSDDSVPVPPD